Protein AF-A0A1Q8BFK1-F1 (afdb_monome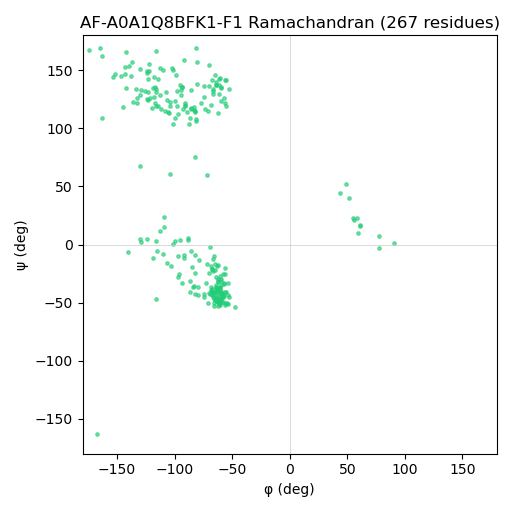r)

Secondary structure (DSSP, 8-state):
-HHHHHHHHHHHHHHH--HHHHHGGGGGS---HHHHHHHHHHHHHHHHHHHHHTTTTT-EE---TT-S-SEEEEETTEEEEEEEES-GGG--GGGGHHHHHHH-PEEEEEEEETTTTEEEEEEE-PPBPTTTSSB-EEEEEEPPPPTT-TT-EE--EEEEEE-TTT--EEEEEEE---EE-HHHHHHHHHHHTTSTTT--TT--HHHHHHHHHHHHHHHHHHHH-S-EEEEEEEEEEE-STT--EEEEEEEEEE-TT--S--SEEE---

Structure (mmCIF, N/CA/C/O backbone):
data_AF-A0A1Q8BFK1-F1
#
_entry.id   AF-A0A1Q8BFK1-F1
#
loop_
_atom_site.group_PDB
_atom_site.id
_atom_site.type_symbol
_atom_site.label_atom_id
_atom_site.label_alt_id
_atom_site.label_comp_id
_atom_site.label_asym_id
_atom_site.label_entity_id
_atom_site.label_seq_id
_atom_site.pdbx_PDB_ins_code
_atom_site.Cartn_x
_atom_site.Cartn_y
_atom_site.Cartn_z
_atom_site.occupancy
_atom_site.B_iso_or_equiv
_atom_site.auth_seq_id
_atom_site.auth_comp_id
_atom_site.auth_asym_id
_atom_site.auth_atom_id
_atom_site.pdbx_PDB_model_num
ATOM 1 N N . MET A 1 1 ? -10.114 -11.626 26.911 1.00 75.44 1 MET A N 1
ATOM 2 C CA . MET A 1 1 ? -9.910 -10.404 27.727 1.00 75.44 1 MET A CA 1
ATOM 3 C C . MET A 1 1 ? -9.980 -9.151 26.859 1.00 75.44 1 MET A C 1
ATOM 5 O O . MET A 1 1 ? -10.870 -8.350 27.098 1.00 75.44 1 MET A O 1
ATOM 9 N N . TRP A 1 2 ? -9.152 -9.035 25.812 1.00 79.50 2 TRP A N 1
ATOM 10 C CA . TRP A 1 2 ? -9.138 -7.901 24.869 1.00 79.50 2 TRP A CA 1
ATOM 11 C C . TRP A 1 2 ? -10.516 -7.476 24.341 1.00 79.50 2 TRP A C 1
ATOM 13 O O . TRP A 1 2 ? -10.922 -6.340 24.541 1.00 79.50 2 TRP A O 1
ATOM 23 N N . GLN A 1 3 ? -11.294 -8.406 23.782 1.00 82.75 3 GLN A N 1
ATOM 24 C CA . GLN A 1 3 ? -12.628 -8.101 23.245 1.00 82.75 3 GLN A CA 1
ATOM 25 C C . GLN A 1 3 ? -13.587 -7.483 24.279 1.00 82.75 3 GLN A C 1
ATOM 27 O O . GLN A 1 3 ? -14.394 -6.628 23.931 1.00 82.75 3 GLN A O 1
ATOM 32 N N . LYS A 1 4 ? -13.478 -7.863 25.562 1.00 85.56 4 LYS A N 1
ATOM 33 C CA . LYS A 1 4 ? -14.299 -7.276 26.636 1.00 85.56 4 LYS A CA 1
ATOM 34 C C . LYS A 1 4 ? -13.915 -5.819 26.901 1.00 85.56 4 LYS A C 1
ATOM 36 O O . LYS A 1 4 ? -14.795 -4.984 27.069 1.00 85.56 4 LYS A O 1
ATOM 41 N N . ILE A 1 5 ? -12.612 -5.530 26.926 1.00 87.62 5 ILE A N 1
ATOM 42 C CA . ILE A 1 5 ? -12.071 -4.173 27.096 1.00 87.62 5 ILE A CA 1
ATOM 43 C C . ILE A 1 5 ? -12.524 -3.297 25.927 1.00 87.62 5 ILE A C 1
ATOM 45 O O . ILE A 1 5 ? -13.088 -2.226 26.134 1.00 87.62 5 ILE A O 1
ATOM 49 N N . ARG A 1 6 ? -12.340 -3.808 24.708 1.00 88.94 6 ARG A N 1
ATOM 50 C CA . ARG A 1 6 ? -12.723 -3.170 23.452 1.00 88.94 6 ARG A CA 1
ATOM 51 C C . ARG A 1 6 ? -14.214 -2.825 23.426 1.00 88.94 6 ARG A C 1
ATOM 53 O O . ARG A 1 6 ? -14.569 -1.666 23.249 1.00 88.94 6 ARG A O 1
ATOM 60 N N . TYR A 1 7 ? -15.086 -3.793 23.716 1.00 88.44 7 TYR A N 1
ATOM 61 C CA . TYR A 1 7 ? -16.535 -3.574 23.798 1.00 88.44 7 TYR A CA 1
ATOM 62 C C . TYR A 1 7 ? -16.911 -2.491 24.821 1.00 88.44 7 TYR A C 1
ATOM 64 O O . TYR A 1 7 ? -17.726 -1.614 24.543 1.00 88.44 7 TYR A O 1
ATOM 72 N N . HIS A 1 8 ? -16.297 -2.523 26.007 1.00 90.38 8 HIS A N 1
ATOM 73 C CA . HIS A 1 8 ? -16.548 -1.529 27.049 1.00 90.38 8 HIS A CA 1
ATOM 74 C C . HIS A 1 8 ? -16.106 -0.125 26.603 1.00 90.38 8 HIS A C 1
ATOM 76 O O . HIS A 1 8 ? -16.849 0.833 26.807 1.00 90.38 8 HIS A O 1
ATOM 82 N N . ALA A 1 9 ? -14.957 -0.006 25.933 1.00 92.69 9 ALA A N 1
ATOM 83 C CA . ALA A 1 9 ? -14.478 1.255 25.376 1.00 92.69 9 ALA A CA 1
ATOM 84 C C . ALA A 1 9 ? -15.438 1.821 24.320 1.00 92.69 9 ALA A C 1
ATOM 86 O O . ALA A 1 9 ? -15.874 2.963 24.454 1.00 92.69 9 ALA A O 1
ATOM 87 N N . PHE A 1 10 ? -15.842 1.018 23.326 1.00 92.75 10 PHE A N 1
ATOM 88 C CA . PHE A 1 10 ? -16.815 1.450 22.313 1.00 92.75 10 PHE A CA 1
ATOM 89 C C . PHE A 1 10 ? -18.167 1.811 22.933 1.00 92.75 10 PHE A C 1
ATOM 91 O O . PHE A 1 10 ? -18.764 2.811 22.547 1.00 92.75 10 PHE A O 1
ATOM 98 N N . SER A 1 11 ? -18.625 1.080 23.955 1.00 92.31 11 SER A N 1
ATOM 99 C CA . SER A 1 11 ? -19.857 1.437 24.665 1.00 92.31 11 SER A CA 1
ATOM 100 C C . SER A 1 11 ? -19.762 2.778 25.400 1.00 92.31 11 SER A C 1
ATOM 102 O O . SER A 1 11 ? -20.780 3.464 25.509 1.00 92.31 11 SER A O 1
ATOM 104 N N . ILE A 1 12 ? -18.594 3.138 25.942 1.00 93.81 12 ILE A N 1
ATOM 105 C CA . ILE A 1 12 ? -18.378 4.448 26.572 1.00 93.81 12 ILE A CA 1
ATOM 106 C C . ILE A 1 12 ? -18.341 5.519 25.486 1.00 93.81 12 ILE A C 1
ATOM 108 O O . ILE A 1 12 ? -19.100 6.482 25.570 1.00 93.81 12 ILE A O 1
ATOM 112 N N . TYR A 1 13 ? -17.539 5.305 24.441 1.00 94.69 13 TYR A N 1
ATOM 113 C CA . TYR A 1 13 ? -17.418 6.222 23.314 1.00 94.69 13 TYR A CA 1
ATOM 114 C C . TYR A 1 13 ? -18.771 6.515 22.655 1.00 94.69 13 TYR A C 1
ATOM 116 O O . TYR A 1 13 ? -19.077 7.662 22.344 1.00 94.69 13 TYR A O 1
ATOM 124 N N . GLU A 1 14 ? -19.634 5.512 22.485 1.00 91.56 14 GLU A N 1
ATOM 125 C CA . GLU A 1 14 ? -20.971 5.714 21.923 1.00 91.56 14 GLU A CA 1
ATOM 126 C C . GLU A 1 14 ? -21.831 6.686 22.741 1.00 91.56 14 GLU A C 1
ATOM 128 O O . GLU A 1 14 ? -22.625 7.432 22.168 1.00 91.56 14 GLU A O 1
ATOM 133 N N . LYS A 1 15 ? -21.637 6.730 24.064 1.00 93.56 15 LYS A N 1
ATOM 134 C CA . LYS A 1 15 ? -22.377 7.611 24.976 1.00 93.56 15 LYS A CA 1
ATOM 135 C C . LYS A 1 15 ? -21.740 8.990 25.109 1.00 93.56 15 LYS A C 1
ATOM 137 O O . LYS A 1 15 ? -22.458 9.980 25.177 1.00 93.56 15 LYS A O 1
ATOM 142 N N . THR A 1 16 ? -20.413 9.052 25.187 1.00 94.31 16 THR A N 1
ATOM 143 C CA . THR A 1 16 ? -19.678 10.287 25.503 1.00 94.31 16 THR A CA 1
ATOM 144 C C . THR A 1 16 ? -19.178 11.022 24.267 1.00 94.31 16 THR A C 1
ATOM 146 O O . THR A 1 16 ? -18.971 12.228 24.322 1.00 94.31 16 THR A O 1
ATOM 149 N N . LYS A 1 17 ? -18.965 10.300 23.159 1.00 93.38 17 LYS A N 1
ATOM 150 C CA . LYS A 1 17 ? -18.251 10.753 21.953 1.00 93.38 17 LYS A CA 1
ATOM 151 C C . LYS A 1 17 ? -16.834 11.270 22.231 1.00 93.38 17 LYS A C 1
ATOM 153 O O . LYS A 1 17 ? -16.259 11.983 21.413 1.00 93.38 17 LYS A O 1
ATOM 158 N N . ASP A 1 18 ? -16.259 10.837 23.349 1.00 94.38 18 ASP A N 1
ATOM 159 C CA . ASP A 1 18 ? -14.946 11.232 23.850 1.00 94.38 18 ASP A CA 1
ATOM 160 C C . ASP A 1 18 ? -14.015 10.007 23.893 1.00 94.38 18 ASP A C 1
ATOM 162 O O . ASP A 1 18 ? -14.324 8.993 24.529 1.00 94.38 18 ASP A O 1
ATOM 166 N N . ILE A 1 19 ? -12.891 10.103 23.175 1.00 94.12 19 ILE A N 1
ATOM 167 C CA . ILE A 1 19 ? -11.887 9.039 23.053 1.00 94.12 19 ILE A CA 1
ATOM 168 C C . ILE A 1 19 ? -11.141 8.841 24.376 1.00 94.12 19 ILE A C 1
ATOM 170 O O . ILE A 1 19 ? -10.937 7.698 24.782 1.00 94.12 19 ILE A O 1
ATOM 174 N N . ASP A 1 20 ? -10.776 9.910 25.081 1.00 93.31 20 ASP A N 1
ATOM 175 C CA . ASP A 1 20 ? -10.018 9.812 26.331 1.00 93.31 20 ASP A CA 1
ATOM 176 C C . ASP A 1 20 ? -10.880 9.189 27.433 1.00 93.31 20 ASP A C 1
ATOM 178 O O . ASP A 1 20 ? -10.434 8.300 28.168 1.00 93.31 20 ASP A O 1
ATOM 182 N N . ALA A 1 21 ? -12.164 9.563 27.475 1.00 92.81 21 ALA A N 1
ATOM 183 C CA . ALA A 1 21 ? -13.139 8.922 28.350 1.00 92.81 21 ALA A CA 1
ATOM 184 C C . ALA A 1 21 ? -13.257 7.414 28.064 1.00 92.81 21 ALA A C 1
ATOM 186 O O . ALA A 1 21 ? -13.299 6.610 29.000 1.00 92.81 21 ALA A O 1
ATOM 187 N N . ALA A 1 22 ? -13.271 7.009 26.791 1.00 94.06 22 ALA A N 1
ATOM 188 C CA . ALA A 1 22 ? -13.317 5.602 26.401 1.00 94.06 22 ALA A CA 1
ATOM 189 C C . ALA A 1 22 ? -12.027 4.842 26.762 1.00 94.06 22 ALA A C 1
ATOM 191 O O . ALA A 1 22 ? -12.097 3.721 27.270 1.00 94.06 22 ALA A O 1
ATOM 192 N N . LEU A 1 23 ? -10.856 5.457 26.576 1.00 93.44 23 LEU A N 1
ATOM 193 C CA . LEU A 1 23 ? -9.552 4.860 26.890 1.00 93.44 23 LEU A CA 1
ATOM 194 C C . LEU A 1 23 ? -9.306 4.711 28.397 1.00 93.44 23 LEU A C 1
ATOM 196 O O . LEU A 1 23 ? -8.590 3.794 28.805 1.00 93.44 23 LEU A O 1
ATOM 200 N N . SER A 1 24 ? -9.957 5.528 29.236 1.00 91.00 24 SER A N 1
ATOM 201 C CA . SER A 1 24 ? -9.896 5.412 30.705 1.00 91.00 24 SER A CA 1
ATOM 202 C C . SER A 1 24 ? -10.316 4.031 31.226 1.00 91.00 24 SER A C 1
ATOM 204 O O . SER A 1 24 ? -9.949 3.631 32.333 1.00 91.00 24 SER A O 1
ATOM 206 N N . VAL A 1 25 ? -11.051 3.262 30.413 1.00 89.50 25 VAL A N 1
ATOM 207 C CA . VAL A 1 25 ? -11.460 1.899 30.741 1.00 89.50 25 VAL A CA 1
ATOM 208 C C . VAL A 1 25 ? -10.270 0.972 30.983 1.00 89.50 25 VAL A C 1
ATOM 210 O O . VAL A 1 25 ? -10.382 0.051 31.788 1.00 89.50 25 VAL A O 1
ATOM 213 N N . LEU A 1 26 ? -9.128 1.224 30.333 1.00 87.00 26 LEU A N 1
ATOM 214 C CA . LEU A 1 26 ? -7.915 0.419 30.478 1.00 87.00 26 LEU A CA 1
ATOM 215 C C . LEU A 1 26 ? -7.381 0.448 31.914 1.00 87.00 26 LEU A C 1
ATOM 217 O O . LEU A 1 26 ? -6.884 -0.568 32.388 1.00 87.00 26 LEU A O 1
ATOM 221 N N . CYS A 1 27 ? -7.580 1.551 32.645 1.00 85.50 27 CYS A N 1
ATOM 222 C CA . CYS A 1 27 ? -7.179 1.681 34.049 1.00 85.50 27 CYS A CA 1
ATOM 223 C C . CYS A 1 27 ? -7.931 0.722 34.987 1.00 85.50 27 CYS A C 1
ATOM 225 O O . CYS A 1 27 ? -7.505 0.512 36.118 1.00 85.50 27 CYS A O 1
ATOM 227 N N . LYS A 1 28 ? -9.055 0.146 34.539 1.00 85.31 28 LYS A N 1
ATOM 228 C CA . LYS A 1 28 ? -9.864 -0.804 35.319 1.00 85.31 28 LYS A CA 1
ATOM 229 C C . LYS A 1 28 ? -9.378 -2.251 35.190 1.00 85.31 28 LYS A C 1
ATOM 231 O O . LYS A 1 28 ? -9.937 -3.125 35.847 1.00 85.31 28 LYS A O 1
ATOM 236 N N . TYR A 1 29 ? -8.394 -2.519 34.330 1.00 85.06 29 TYR A N 1
ATOM 237 C CA . TYR A 1 29 ? -7.875 -3.860 34.076 1.00 85.06 29 TYR A CA 1
ATOM 238 C C . TYR A 1 29 ? -6.401 -3.939 34.476 1.00 85.06 29 TYR A C 1
ATOM 240 O O . TYR A 1 29 ? -5.576 -3.156 34.012 1.00 85.06 29 TYR A O 1
ATOM 248 N N . GLU A 1 30 ? -6.056 -4.917 35.311 1.00 82.12 30 GLU A N 1
ATOM 249 C CA . GLU A 1 30 ? -4.662 -5.188 35.661 1.00 82.12 30 GLU A CA 1
ATOM 250 C C . GLU A 1 30 ? -3.949 -5.855 34.483 1.00 82.12 30 GLU A C 1
ATOM 252 O O . GLU A 1 30 ? -4.314 -6.948 34.043 1.00 82.12 30 GLU A O 1
ATOM 257 N N . MET A 1 31 ? -2.937 -5.176 33.939 1.00 82.62 31 MET A N 1
ATOM 258 C CA . MET A 1 31 ? -2.186 -5.638 32.775 1.00 82.62 31 MET A CA 1
ATOM 259 C C . MET A 1 31 ? -0.703 -5.270 32.897 1.00 82.62 31 MET A C 1
ATOM 261 O O . MET A 1 31 ? -0.386 -4.193 33.406 1.00 82.62 31 MET A O 1
ATOM 265 N N . PRO A 1 32 ? 0.223 -6.099 32.373 1.00 84.94 32 PRO A N 1
ATOM 266 C CA . PRO A 1 32 ? 1.629 -5.721 32.267 1.00 84.94 32 PRO A CA 1
ATOM 267 C C . PRO A 1 32 ? 1.794 -4.410 31.488 1.00 84.94 32 PRO A C 1
ATOM 269 O O . PRO A 1 32 ? 1.125 -4.208 30.471 1.00 84.94 32 PRO A O 1
ATOM 272 N N . ALA A 1 33 ? 2.721 -3.547 31.915 1.00 82.25 33 ALA A N 1
ATOM 273 C CA . ALA A 1 33 ? 2.889 -2.198 31.360 1.00 82.25 33 ALA A CA 1
ATOM 274 C C . ALA A 1 33 ? 3.060 -2.178 29.826 1.00 82.25 33 ALA A C 1
ATOM 276 O O . ALA A 1 33 ? 2.416 -1.391 29.133 1.00 82.25 33 ALA A O 1
ATOM 277 N N . ASN A 1 34 ? 3.863 -3.095 29.276 1.00 82.25 34 ASN A N 1
ATOM 278 C CA . ASN A 1 34 ? 4.073 -3.203 27.828 1.00 82.25 34 ASN A CA 1
ATOM 279 C C . ASN A 1 34 ? 2.798 -3.603 27.074 1.00 82.25 34 ASN A C 1
ATOM 281 O O . ASN A 1 34 ? 2.510 -3.056 26.009 1.00 82.25 34 ASN A O 1
ATOM 285 N N . THR A 1 35 ? 2.019 -4.533 27.625 1.00 81.56 35 THR A N 1
ATOM 286 C CA . THR A 1 35 ? 0.743 -4.961 27.039 1.00 81.56 35 THR A CA 1
ATOM 287 C C . THR A 1 35 ? -0.280 -3.831 27.102 1.00 81.56 35 THR A C 1
ATOM 289 O O . THR A 1 35 ? -0.932 -3.552 26.101 1.00 81.56 35 THR A O 1
ATOM 292 N N . SER A 1 36 ? -0.354 -3.128 28.237 1.00 83.50 36 SER A N 1
ATOM 293 C CA . SER A 1 36 ? -1.224 -1.963 28.423 1.00 83.50 36 SER A CA 1
ATOM 294 C C . SER A 1 36 ? -0.927 -0.862 27.399 1.00 83.50 36 SER A C 1
ATOM 296 O O . SER A 1 36 ? -1.838 -0.375 26.734 1.00 83.50 36 SER A O 1
ATOM 298 N N . ARG A 1 37 ? 0.355 -0.543 27.163 1.00 85.38 37 ARG A N 1
ATOM 299 C CA . ARG A 1 37 ? 0.756 0.452 26.156 1.00 85.38 37 ARG A CA 1
ATOM 300 C C . ARG A 1 37 ? 0.352 0.051 24.737 1.00 85.38 37 ARG A C 1
ATOM 302 O O . ARG A 1 37 ? -0.195 0.876 24.012 1.00 85.38 37 ARG A O 1
ATOM 309 N N . LYS A 1 38 ? 0.606 -1.200 24.335 1.00 84.81 38 LYS A N 1
ATOM 310 C CA . LYS A 1 38 ? 0.208 -1.701 23.005 1.00 84.81 38 LYS A CA 1
ATOM 311 C C . LYS A 1 38 ? -1.309 -1.645 22.820 1.00 84.81 38 LYS A C 1
ATOM 313 O O . LYS A 1 38 ? -1.786 -1.223 21.774 1.00 84.81 38 LYS A O 1
ATOM 318 N N . PHE A 1 39 ? -2.053 -2.023 23.856 1.00 86.06 39 PHE A N 1
ATOM 319 C CA . PHE A 1 39 ? -3.514 -2.013 23.853 1.00 86.06 39 PHE A CA 1
ATOM 320 C C . PHE A 1 39 ? -4.072 -0.595 23.783 1.00 86.06 39 PHE A C 1
ATOM 322 O O . PHE A 1 39 ? -5.003 -0.354 23.025 1.00 86.06 39 PHE A O 1
ATOM 329 N N . TYR A 1 40 ? -3.477 0.347 24.517 1.00 91.12 40 TYR A N 1
ATOM 330 C CA . TYR A 1 40 ? -3.839 1.759 24.449 1.00 91.12 40 TYR A CA 1
ATOM 331 C C . TYR A 1 40 ? -3.687 2.307 23.029 1.00 91.12 40 TYR A C 1
ATOM 333 O O . TYR A 1 40 ? -4.617 2.911 22.506 1.00 91.12 40 TYR A O 1
ATOM 341 N N . VAL A 1 41 ? -2.538 2.061 22.391 1.00 91.38 41 VAL A N 1
ATOM 342 C CA . VAL A 1 41 ? -2.260 2.539 21.028 1.00 91.38 41 VAL A CA 1
ATOM 343 C C . VAL A 1 41 ? -3.240 1.937 20.020 1.00 91.38 41 VAL A C 1
ATOM 345 O O . VAL A 1 41 ? -3.859 2.689 19.272 1.00 91.38 41 VAL A O 1
ATOM 348 N N . GLY A 1 42 ? -3.434 0.613 20.043 1.00 91.31 42 GLY A N 1
ATOM 349 C CA . GLY A 1 42 ? -4.371 -0.063 19.140 1.00 91.31 42 GLY A CA 1
ATOM 350 C C . GLY A 1 42 ? -5.813 0.411 19.331 1.00 91.31 42 GLY A C 1
ATOM 351 O O . GLY A 1 42 ? -6.457 0.837 18.379 1.00 91.31 42 GLY A O 1
ATOM 352 N N . LEU A 1 43 ? -6.297 0.450 20.575 1.00 92.69 43 LEU A N 1
ATOM 353 C CA . LEU A 1 43 ? -7.660 0.897 20.871 1.00 92.69 43 LEU A CA 1
ATOM 354 C C . LEU A 1 43 ? -7.881 2.367 20.500 1.00 92.69 43 LEU A C 1
ATOM 356 O O . LEU A 1 43 ? -8.949 2.724 20.006 1.00 92.69 43 LEU A O 1
ATOM 360 N N . LYS A 1 44 ? -6.877 3.226 20.717 1.00 95.31 44 LYS A N 1
ATOM 361 C CA . LYS A 1 44 ? -6.938 4.629 20.301 1.00 95.31 44 LYS A CA 1
ATOM 362 C C . LYS A 1 44 ? -7.050 4.741 18.779 1.00 95.31 44 LYS A C 1
ATOM 364 O O . LYS A 1 44 ? -7.890 5.504 18.313 1.00 95.31 44 LYS A O 1
ATOM 369 N N . ALA A 1 45 ? -6.267 3.966 18.024 1.00 95.50 45 ALA A N 1
ATOM 370 C CA . ALA A 1 45 ? -6.340 3.923 16.561 1.00 95.50 45 ALA A CA 1
ATOM 371 C C . ALA A 1 45 ? -7.750 3.564 16.080 1.00 95.50 45 ALA A C 1
ATOM 373 O O . ALA A 1 45 ? -8.350 4.277 15.278 1.00 95.50 45 ALA A O 1
ATOM 374 N N . GLU A 1 46 ? -8.307 2.486 16.630 1.00 95.31 46 GLU A N 1
ATOM 375 C CA . GLU A 1 46 ? -9.642 2.024 16.273 1.00 95.31 46 GLU A CA 1
ATOM 376 C C . GLU A 1 46 ? -10.730 3.053 16.608 1.00 95.31 46 GLU A C 1
ATOM 378 O O . GLU A 1 46 ? -11.650 3.249 15.817 1.00 95.31 46 GLU A O 1
ATOM 383 N N . LEU A 1 47 ? -10.635 3.731 17.758 1.00 95.44 47 LEU A N 1
ATOM 384 C CA . LEU A 1 47 ? -11.574 4.783 18.155 1.00 95.44 47 LEU A CA 1
ATOM 385 C C . LEU A 1 47 ? -11.471 6.023 17.256 1.00 95.44 47 LEU A C 1
ATOM 387 O O . LEU A 1 47 ? -12.505 6.591 16.905 1.00 95.44 47 LEU A O 1
ATOM 391 N N . ILE A 1 48 ? -10.259 6.431 16.861 1.00 96.25 48 ILE A N 1
ATOM 392 C CA . ILE A 1 48 ? -10.038 7.520 15.892 1.00 96.25 48 ILE A CA 1
ATOM 393 C C . ILE A 1 48 ? -10.701 7.167 14.560 1.00 96.25 48 ILE A C 1
ATOM 395 O O . ILE A 1 48 ? -11.485 7.954 14.026 1.00 96.25 48 ILE A O 1
ATOM 399 N N . PHE A 1 49 ? -10.437 5.963 14.054 1.00 96.56 49 PHE A N 1
ATOM 400 C CA . PHE A 1 49 ? -11.016 5.503 12.801 1.00 96.56 49 PHE A CA 1
ATOM 401 C C . PHE A 1 49 ? -12.548 5.432 12.880 1.00 96.56 49 PHE A C 1
ATOM 403 O O . PHE A 1 49 ? -13.255 5.987 12.040 1.00 96.56 49 PHE A O 1
ATOM 410 N N . TYR A 1 50 ? -13.082 4.834 13.945 1.00 95.62 50 TYR A N 1
ATOM 411 C CA . TYR A 1 50 ? -14.520 4.713 14.164 1.00 95.62 50 TYR A CA 1
ATOM 412 C C . TYR A 1 50 ? -15.219 6.070 14.339 1.00 95.62 50 TYR A C 1
ATOM 414 O O . TYR A 1 50 ? -16.327 6.263 13.839 1.00 95.62 50 TYR A O 1
ATOM 422 N N . LYS A 1 51 ? -14.573 7.047 14.987 1.00 94.88 51 LYS A N 1
ATOM 423 C CA . LYS A 1 51 ? -15.057 8.435 15.069 1.00 94.88 51 LYS A CA 1
ATOM 424 C C . LYS A 1 51 ? -15.239 9.052 13.682 1.00 94.88 51 LYS A C 1
ATOM 426 O O . LYS A 1 51 ? -16.238 9.735 13.456 1.00 94.88 51 LYS A O 1
ATOM 431 N N . GLY A 1 52 ? -14.284 8.830 12.778 1.00 93.44 52 GLY A N 1
ATOM 432 C CA . GLY A 1 52 ? -14.324 9.356 11.413 1.00 93.44 52 GLY A CA 1
ATOM 433 C C . GLY A 1 52 ? -15.324 8.629 10.515 1.00 93.44 52 GLY A C 1
ATOM 434 O O . GLY A 1 52 ? -16.072 9.269 9.780 1.00 93.44 52 GLY A O 1
ATOM 435 N N . GLU A 1 53 ? -15.367 7.298 10.604 1.00 94.94 53 GLU A N 1
ATOM 436 C CA . GLU A 1 53 ? -15.990 6.451 9.582 1.00 94.94 53 GLU A CA 1
ATOM 437 C C . GLU A 1 53 ? -17.170 5.604 10.055 1.00 94.94 53 GLU A C 1
ATOM 439 O O . GLU A 1 53 ? -17.922 5.073 9.233 1.00 94.94 53 GLU A O 1
ATOM 444 N N . GLY A 1 54 ? -17.394 5.518 11.367 1.00 91.62 54 GLY A N 1
ATOM 445 C CA . GLY A 1 54 ? -18.379 4.625 11.978 1.00 91.62 54 GLY A CA 1
ATOM 446 C C . GLY A 1 54 ? -19.773 4.766 11.379 1.00 91.62 54 GLY A C 1
ATOM 447 O O . GLY A 1 54 ? -20.398 3.776 11.008 1.00 91.62 54 GLY A O 1
ATOM 448 N N . ARG A 1 55 ? -20.241 6.006 11.190 1.00 90.94 55 ARG A N 1
ATOM 449 C CA . ARG A 1 55 ? -21.548 6.270 10.569 1.00 90.94 55 ARG A CA 1
ATOM 450 C C . ARG A 1 55 ? -21.542 6.051 9.059 1.00 90.94 55 ARG A C 1
ATOM 452 O O . ARG A 1 55 ? -22.470 5.437 8.542 1.00 90.94 55 ARG A O 1
ATOM 459 N N . ARG A 1 56 ? -20.522 6.550 8.351 1.00 93.38 56 ARG A N 1
ATOM 460 C CA . ARG A 1 56 ? -20.467 6.505 6.879 1.00 93.38 56 ARG A CA 1
ATOM 461 C C . ARG A 1 56 ? -20.407 5.069 6.367 1.00 93.38 56 ARG A C 1
ATOM 463 O O . ARG A 1 56 ? -21.064 4.751 5.380 1.00 93.38 56 ARG A O 1
ATOM 470 N N . LEU A 1 57 ? -19.638 4.220 7.042 1.00 92.50 57 LEU A N 1
ATOM 471 C CA . LEU A 1 57 ? -19.439 2.821 6.677 1.00 92.50 57 LEU A CA 1
ATOM 472 C C . LEU A 1 57 ? -20.301 1.854 7.497 1.00 92.50 57 LEU A C 1
ATOM 474 O O . LEU A 1 57 ? -20.180 0.647 7.312 1.00 92.50 57 LEU A O 1
ATOM 478 N N . SER A 1 58 ? -21.172 2.356 8.384 1.00 92.31 58 SER A N 1
ATOM 479 C CA . SER A 1 58 ? -21.987 1.532 9.295 1.00 92.31 58 SER A CA 1
ATOM 480 C C . SER A 1 58 ? -21.140 0.478 10.021 1.00 92.31 58 SER A C 1
ATOM 482 O O . SER A 1 58 ? -21.420 -0.717 9.937 1.00 92.31 58 SER A O 1
ATOM 484 N N . LEU A 1 59 ? -20.047 0.925 10.645 1.00 92.38 59 LEU A N 1
ATOM 485 C CA . LEU A 1 59 ? -19.065 0.029 11.243 1.00 92.38 59 LEU A CA 1
ATOM 486 C C . LEU A 1 59 ? -19.626 -0.662 12.483 1.00 92.38 59 LEU A C 1
ATOM 488 O O . LEU A 1 59 ? -20.203 -0.021 13.357 1.00 92.38 59 LEU A O 1
ATOM 492 N N . ASP A 1 60 ? -19.357 -1.955 12.583 1.00 90.06 60 ASP A N 1
ATOM 493 C CA . ASP A 1 60 ? -19.611 -2.778 13.758 1.00 90.06 60 ASP A CA 1
ATOM 494 C C . ASP A 1 60 ? -18.295 -3.448 14.193 1.00 90.06 60 ASP A C 1
ATOM 496 O O . ASP A 1 60 ? -17.637 -4.091 13.355 1.00 90.06 60 ASP A O 1
ATOM 500 N N . PRO A 1 61 ? -17.856 -3.286 15.459 1.00 87.69 61 PRO A N 1
ATOM 501 C CA . PRO A 1 61 ? -16.662 -3.947 15.969 1.00 87.69 61 PRO A CA 1
ATOM 502 C C . PRO A 1 61 ? -16.744 -5.467 15.798 1.00 87.69 61 PRO A C 1
ATOM 504 O O . PRO A 1 61 ? -17.600 -6.145 16.358 1.00 87.69 61 PRO A O 1
ATOM 507 N N . SER A 1 62 ? -15.804 -6.031 15.046 1.00 82.88 62 SER A N 1
ATOM 508 C CA . SER A 1 62 ? -15.702 -7.473 14.844 1.00 82.88 62 SER A CA 1
ATOM 509 C C . SER A 1 62 ? -15.283 -8.170 16.140 1.00 82.88 62 SER A C 1
ATOM 511 O O . SER A 1 62 ? -14.219 -7.912 16.703 1.00 82.88 62 SER A O 1
ATOM 513 N N . LEU A 1 63 ? -16.138 -9.072 16.622 1.00 66.38 63 LEU A N 1
ATOM 514 C CA . LEU A 1 63 ? -15.906 -9.875 17.830 1.00 66.38 63 LEU A CA 1
ATOM 515 C C . LEU A 1 63 ? -15.451 -11.310 17.514 1.00 66.38 63 LEU A C 1
ATOM 517 O O . LEU A 1 63 ? -15.229 -12.108 18.424 1.00 66.38 63 LEU A O 1
ATOM 521 N N . ASP A 1 64 ? -15.307 -11.653 16.237 1.00 58.31 64 ASP A N 1
ATOM 522 C CA . ASP A 1 64 ? -14.975 -13.003 15.794 1.00 58.31 64 ASP A CA 1
ATOM 523 C C . ASP A 1 64 ? -13.452 -13.190 15.666 1.00 58.31 64 ASP A C 1
ATOM 525 O O . ASP A 1 64 ? -12.784 -12.507 14.890 1.00 58.31 64 ASP A O 1
ATOM 529 N N . ALA A 1 65 ? -12.903 -14.141 16.429 1.00 51.88 65 ALA A N 1
ATOM 530 C CA . ALA A 1 65 ? -11.472 -14.444 16.494 1.00 51.88 65 ALA A CA 1
ATOM 531 C C . ALA A 1 65 ? -10.895 -15.014 15.180 1.00 51.88 65 ALA A C 1
ATOM 533 O O . ALA A 1 65 ? -9.677 -15.090 15.032 1.00 51.88 65 ALA A O 1
ATOM 534 N N . GLY A 1 66 ? -11.747 -15.409 14.224 1.00 57.75 66 GLY A N 1
ATOM 535 C CA . GLY A 1 66 ? -11.340 -15.875 12.893 1.00 57.75 66 GLY A CA 1
ATOM 536 C C . GLY A 1 66 ? -11.351 -14.796 11.803 1.00 57.75 66 GLY A C 1
ATOM 537 O O . GLY A 1 66 ? -11.172 -15.104 10.621 1.00 57.75 66 GLY A O 1
ATOM 538 N N . VAL A 1 67 ? -11.641 -13.538 12.136 1.00 63.66 67 VAL A N 1
ATOM 539 C CA . VAL A 1 67 ? -11.609 -12.418 11.189 1.00 63.66 67 VAL A CA 1
ATOM 540 C C . VAL A 1 67 ? -10.366 -11.589 11.500 1.00 63.66 67 VAL A C 1
ATOM 542 O O . VAL A 1 67 ? -10.287 -10.985 12.562 1.00 63.66 67 VAL A O 1
ATOM 545 N N . LYS A 1 68 ? -9.390 -11.539 10.580 1.00 78.19 68 LYS A N 1
ATOM 546 C CA . LYS A 1 68 ? -8.301 -10.543 10.623 1.00 78.19 68 LYS A CA 1
ATOM 547 C C . LYS A 1 68 ? -8.846 -9.154 10.260 1.00 78.19 68 LYS A C 1
ATOM 549 O O . LYS A 1 68 ? -8.514 -8.609 9.217 1.00 78.19 68 LYS A O 1
ATOM 554 N N . ALA A 1 69 ? -9.806 -8.669 11.037 1.00 86.06 69 ALA A N 1
ATOM 555 C CA . ALA A 1 69 ? -10.406 -7.355 10.893 1.00 86.06 69 ALA A CA 1
ATOM 556 C C . ALA A 1 69 ? -10.936 -6.891 12.246 1.00 86.06 69 ALA A C 1
ATOM 558 O O . ALA A 1 69 ? -11.499 -7.678 13.010 1.00 86.06 69 ALA A O 1
ATOM 559 N N . ASP A 1 70 ? -10.817 -5.597 12.488 1.00 88.56 70 ASP A N 1
ATOM 560 C CA . ASP A 1 70 ? -11.342 -4.934 13.669 1.00 88.56 70 ASP A CA 1
ATOM 561 C C . ASP A 1 70 ? -12.796 -4.523 13.472 1.00 88.56 70 ASP A C 1
ATOM 563 O O . ASP A 1 70 ? -13.568 -4.542 14.430 1.00 88.56 70 ASP A O 1
ATOM 567 N N . PHE A 1 71 ? -13.206 -4.202 12.246 1.00 91.50 71 PHE A N 1
ATOM 568 C CA . PHE A 1 71 ? -14.571 -3.797 11.928 1.00 91.50 71 PHE A CA 1
ATOM 569 C C . PHE A 1 71 ? -15.143 -4.572 10.748 1.00 91.50 71 PHE A C 1
ATOM 571 O O . PHE A 1 71 ? -14.445 -4.980 9.819 1.00 91.50 71 PHE A O 1
ATOM 578 N N . SER A 1 72 ? -16.461 -4.720 10.773 1.00 91.06 72 SER A N 1
ATOM 579 C CA . SER A 1 72 ? -17.255 -5.030 9.591 1.00 91.06 72 SER A CA 1
ATOM 580 C C . SER A 1 72 ? -18.138 -3.835 9.259 1.00 91.06 72 SER A C 1
ATOM 582 O O . SER A 1 72 ? -18.472 -3.063 10.150 1.00 91.06 72 SER A O 1
ATOM 584 N N . GLY A 1 73 ? -18.485 -3.651 7.990 1.00 91.25 73 GLY A N 1
ATOM 585 C CA . GLY A 1 73 ? -19.324 -2.531 7.577 1.00 91.25 73 GLY A CA 1
ATOM 586 C C . GLY A 1 73 ? -19.843 -2.678 6.155 1.00 91.25 73 GLY A C 1
ATOM 587 O O . GLY A 1 73 ? -19.794 -3.762 5.564 1.00 91.25 73 GLY A O 1
ATOM 588 N N . LEU A 1 74 ? -20.307 -1.566 5.592 1.00 90.94 74 LEU A N 1
ATOM 589 C CA . LEU A 1 74 ? -20.840 -1.466 4.240 1.00 90.94 74 LEU A CA 1
ATOM 590 C C . LEU A 1 74 ? -20.198 -0.295 3.485 1.00 90.94 74 LEU A C 1
ATOM 592 O O . LEU A 1 74 ? -20.226 0.846 3.939 1.00 90.94 74 LEU A O 1
ATOM 596 N N . GLN A 1 75 ? -19.690 -0.559 2.281 1.00 88.12 75 GLN A N 1
ATOM 597 C CA . GLN A 1 75 ? -19.255 0.467 1.332 1.00 88.12 75 GLN A CA 1
ATOM 598 C C . GLN A 1 75 ? -20.071 0.327 0.053 1.00 88.12 75 GLN A C 1
ATOM 600 O O . GLN A 1 75 ? -20.016 -0.706 -0.608 1.00 88.12 75 GLN A O 1
ATOM 605 N N . GLN A 1 76 ? -20.856 1.356 -0.288 1.00 86.19 76 GLN A N 1
ATOM 606 C CA . GLN A 1 76 ? -21.739 1.336 -1.467 1.00 86.19 76 GLN A CA 1
ATOM 607 C C . GLN A 1 76 ? -22.637 0.079 -1.512 1.00 86.19 76 GLN A C 1
ATOM 609 O O . GLN A 1 76 ? -22.815 -0.548 -2.553 1.00 86.19 76 GLN A O 1
ATOM 614 N N . GLY A 1 77 ? -23.156 -0.335 -0.349 1.00 84.19 77 GLY A N 1
ATOM 615 C CA . GLY A 1 77 ? -23.998 -1.527 -0.202 1.00 84.19 77 GLY A CA 1
ATOM 616 C C . GLY A 1 77 ? -23.252 -2.867 -0.214 1.00 84.19 77 GLY A C 1
ATOM 617 O O . GLY A 1 77 ? -23.881 -3.902 -0.012 1.00 84.19 77 GLY A O 1
ATOM 618 N N . ARG A 1 78 ? -21.927 -2.881 -0.410 1.00 86.88 78 ARG A N 1
ATOM 619 C CA . ARG A 1 78 ? -21.113 -4.103 -0.365 1.00 86.88 78 ARG A CA 1
ATOM 620 C C . ARG A 1 78 ? -20.525 -4.324 1.031 1.00 86.88 78 ARG A C 1
ATOM 622 O O . ARG A 1 78 ? -19.984 -3.374 1.598 1.00 86.88 78 ARG A O 1
ATOM 629 N N . PRO A 1 79 ? -20.574 -5.554 1.572 1.00 88.62 79 PRO A N 1
ATOM 630 C CA . PRO A 1 79 ? -19.909 -5.888 2.826 1.00 88.62 79 PRO A CA 1
ATOM 631 C C . PRO A 1 79 ? -18.393 -5.704 2.746 1.00 88.62 79 PRO A C 1
ATOM 633 O O . PRO A 1 79 ? -17.737 -6.241 1.847 1.00 88.62 79 PRO A O 1
ATOM 636 N N . ILE A 1 80 ? -17.846 -4.991 3.725 1.00 89.94 80 ILE A N 1
ATOM 637 C CA . ILE A 1 80 ? -16.406 -4.772 3.879 1.00 89.94 80 ILE A CA 1
ATOM 638 C C . ILE A 1 80 ? -15.929 -5.262 5.246 1.00 89.94 80 ILE A C 1
ATOM 640 O O . ILE A 1 80 ? -16.692 -5.318 6.216 1.00 89.94 80 ILE A O 1
ATOM 644 N N . SER A 1 81 ? -14.649 -5.597 5.317 1.00 91.19 81 SER A N 1
ATOM 645 C CA . SER A 1 81 ? -13.924 -5.891 6.547 1.00 91.19 81 SER A CA 1
ATOM 646 C C . SER A 1 81 ? -12.727 -4.958 6.637 1.00 91.19 81 SER A C 1
ATOM 648 O O . SER A 1 81 ? -12.007 -4.790 5.659 1.00 91.19 81 SER A O 1
ATOM 650 N N . ILE A 1 82 ? -12.545 -4.324 7.791 1.00 92.56 82 ILE A N 1
ATOM 651 C CA . ILE A 1 82 ? -11.515 -3.307 7.991 1.00 92.56 82 ILE A CA 1
ATOM 652 C C . ILE A 1 82 ? -10.625 -3.729 9.140 1.00 92.56 82 ILE A C 1
ATOM 654 O O . ILE A 1 82 ? -11.110 -3.972 10.242 1.00 92.56 82 ILE A O 1
ATOM 658 N N . ASP A 1 83 ? -9.334 -3.802 8.875 1.00 92.44 83 ASP A N 1
ATOM 659 C CA . ASP A 1 83 ? -8.301 -4.025 9.872 1.00 92.44 83 ASP A CA 1
ATOM 660 C C . ASP A 1 83 ? -7.593 -2.699 10.143 1.00 92.44 83 ASP A C 1
ATOM 662 O O . ASP A 1 83 ? -7.109 -2.051 9.214 1.00 92.44 83 ASP A O 1
ATOM 666 N N . VAL A 1 84 ? -7.586 -2.259 11.396 1.00 93.00 84 VAL A N 1
ATOM 667 C CA . VAL A 1 84 ? -6.984 -0.989 11.785 1.00 93.00 84 VAL A CA 1
ATOM 668 C C . VAL A 1 84 ? -5.565 -1.245 12.267 1.00 93.00 84 VAL A C 1
ATOM 670 O O . VAL A 1 84 ? -5.255 -2.196 12.986 1.00 93.00 84 VAL A O 1
ATOM 673 N N . THR A 1 85 ? -4.654 -0.382 11.853 1.00 92.19 85 THR A N 1
ATOM 674 C CA . THR A 1 85 ? -3.268 -0.431 12.280 1.00 92.19 85 THR A CA 1
ATOM 675 C C . THR A 1 85 ? -2.715 0.966 12.478 1.00 92.19 85 THR A C 1
ATOM 677 O O . THR A 1 85 ? -3.329 1.954 12.100 1.00 92.19 85 THR A O 1
ATOM 680 N N . THR A 1 86 ? -1.571 1.039 13.142 1.00 90.75 86 THR A N 1
ATOM 681 C CA . THR A 1 86 ? -0.774 2.265 13.273 1.00 90.75 86 THR A CA 1
ATOM 682 C C . THR A 1 86 ? 0.589 2.111 12.606 1.00 90.75 86 THR A C 1
ATOM 684 O O . THR A 1 86 ? 1.482 2.924 12.838 1.00 90.75 86 THR A O 1
ATOM 687 N N . ASN A 1 87 ? 0.816 0.960 11.969 1.00 86.62 87 ASN A N 1
ATOM 688 C CA . ASN A 1 87 ? 2.040 0.627 11.268 1.00 86.62 87 ASN A CA 1
ATOM 689 C C . ASN A 1 87 ? 1.763 -0.562 10.331 1.00 86.62 87 ASN A C 1
ATOM 691 O O . ASN A 1 87 ? 1.597 -1.704 10.779 1.00 86.62 87 ASN A O 1
ATOM 695 N N . THR A 1 88 ? 1.751 -0.289 9.030 1.00 84.44 88 THR A N 1
ATOM 696 C CA . THR A 1 88 ? 1.548 -1.287 7.975 1.00 84.44 88 THR A CA 1
ATOM 697 C C . THR A 1 88 ? 2.695 -2.289 7.841 1.00 84.44 88 THR A C 1
ATOM 699 O O . THR A 1 88 ? 2.459 -3.391 7.359 1.00 84.44 88 THR A O 1
ATOM 702 N N . ASP A 1 89 ? 3.905 -1.983 8.315 1.00 81.94 89 ASP A N 1
ATOM 703 C CA . ASP A 1 89 ? 5.083 -2.860 8.201 1.00 81.94 89 ASP A CA 1
ATOM 704 C C . ASP A 1 89 ? 4.932 -4.170 8.983 1.00 81.94 89 ASP A C 1
ATOM 706 O O . ASP A 1 89 ? 5.577 -5.167 8.673 1.00 81.94 89 ASP A O 1
ATOM 710 N N . TYR A 1 90 ? 4.052 -4.204 9.988 1.00 79.75 90 TYR A N 1
ATOM 711 C CA . TYR A 1 90 ? 3.750 -5.424 10.742 1.00 79.75 90 TYR A CA 1
ATOM 712 C C . TYR A 1 90 ? 2.627 -6.266 10.119 1.00 79.75 90 TYR A C 1
ATOM 714 O O . TYR A 1 90 ? 2.201 -7.257 10.721 1.00 79.75 90 TYR A O 1
ATOM 722 N N . LYS A 1 91 ? 2.095 -5.875 8.955 1.00 83.44 91 LYS A N 1
ATOM 723 C CA . LYS A 1 91 ? 0.998 -6.578 8.286 1.00 83.44 91 LYS A CA 1
ATOM 724 C C . LYS A 1 91 ? 1.538 -7.389 7.112 1.00 83.44 91 LYS A C 1
ATOM 726 O O . LYS A 1 91 ? 2.060 -6.838 6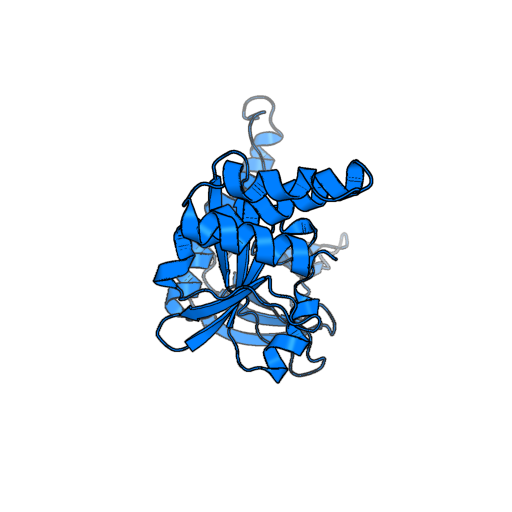.153 1.00 83.44 91 LYS A O 1
ATOM 731 N N . ASN A 1 92 ? 1.353 -8.707 7.170 1.00 84.19 92 ASN A N 1
ATOM 732 C CA . ASN A 1 92 ? 1.550 -9.572 6.014 1.00 84.19 92 ASN A CA 1
ATOM 733 C C . ASN A 1 92 ? 0.234 -9.672 5.231 1.00 84.19 92 ASN A C 1
ATOM 735 O O . ASN A 1 92 ? -0.745 -10.227 5.737 1.00 84.19 92 ASN A O 1
ATOM 739 N N . ILE A 1 93 ? 0.206 -9.145 4.006 1.00 85.44 93 ILE A N 1
ATOM 740 C CA . ILE A 1 93 ? -0.987 -9.165 3.154 1.00 85.44 93 ILE A CA 1
ATOM 741 C C . ILE A 1 93 ? -1.451 -10.585 2.803 1.00 85.44 93 ILE A C 1
ATOM 743 O O . ILE A 1 93 ? -2.654 -10.804 2.683 1.00 85.44 93 ILE A O 1
ATOM 747 N N . ASP A 1 94 ? -0.565 -11.579 2.728 1.00 83.00 94 ASP A N 1
ATOM 748 C CA . ASP A 1 94 ? -0.952 -12.953 2.380 1.00 83.00 94 ASP A CA 1
ATOM 749 C C . ASP A 1 94 ? -1.807 -13.635 3.448 1.00 83.00 94 ASP A C 1
ATOM 751 O O . ASP A 1 94 ? -2.589 -14.544 3.146 1.00 83.00 94 ASP A O 1
ATOM 755 N N . ASP A 1 95 ? -1.762 -13.147 4.689 1.00 83.75 95 ASP A N 1
ATOM 756 C CA . ASP A 1 95 ? -2.646 -13.619 5.755 1.00 83.75 95 ASP A CA 1
ATOM 757 C C . ASP A 1 95 ? -4.131 -13.339 5.462 1.00 83.75 95 ASP A C 1
ATOM 759 O O . ASP A 1 95 ? -5.022 -13.948 6.064 1.00 83.75 95 ASP A O 1
ATOM 763 N N . TYR A 1 96 ? -4.413 -12.418 4.538 1.00 84.19 96 TYR A N 1
ATOM 764 C CA . TYR A 1 96 ? -5.760 -12.012 4.153 1.00 84.19 96 TYR A CA 1
ATOM 765 C C . TYR A 1 96 ? -6.256 -12.738 2.894 1.00 84.19 96 TYR A C 1
ATOM 767 O O . TYR A 1 96 ? -7.457 -12.681 2.616 1.00 84.19 96 TYR A O 1
ATOM 775 N N . ALA A 1 97 ? -5.404 -13.477 2.170 1.00 82.44 97 ALA A N 1
ATOM 776 C CA . ALA A 1 97 ? -5.781 -14.183 0.939 1.00 82.44 97 ALA A CA 1
ATOM 777 C C . ALA A 1 97 ? -6.886 -15.227 1.194 1.00 82.44 97 ALA A C 1
ATOM 779 O O . ALA A 1 97 ? -7.952 -15.214 0.570 1.00 82.44 97 ALA A O 1
ATOM 780 N N . GLY A 1 98 ? -6.686 -16.077 2.207 1.00 79.19 98 GLY A N 1
ATOM 781 C CA . GLY A 1 98 ? -7.660 -17.093 2.619 1.00 79.19 98 GLY A CA 1
ATOM 782 C C . GLY A 1 98 ? -9.014 -16.507 3.058 1.00 79.19 98 GLY A C 1
ATOM 783 O O . GLY A 1 98 ? -10.057 -16.937 2.549 1.00 79.19 98 GLY A O 1
ATOM 784 N N . PRO A 1 99 ? -9.040 -15.529 3.988 1.00 75.44 99 PRO A N 1
ATOM 785 C CA . PRO A 1 99 ? -10.261 -14.816 4.360 1.00 75.44 99 PRO A CA 1
ATOM 786 C C . PRO A 1 99 ? -10.978 -14.142 3.181 1.00 75.44 99 PRO A C 1
ATOM 788 O O . PRO A 1 99 ? -12.206 -14.239 3.094 1.00 75.44 99 PRO A O 1
ATOM 791 N N . THR A 1 100 ? -10.231 -13.518 2.263 1.00 76.19 100 THR A N 1
ATOM 792 C CA . THR A 1 100 ? -10.771 -12.845 1.068 1.00 76.19 100 THR A CA 1
ATOM 793 C C . THR A 1 100 ? -11.505 -13.836 0.166 1.00 76.19 100 THR A C 1
ATOM 795 O O . THR A 1 100 ? -12.671 -13.612 -0.168 1.00 76.19 100 THR A O 1
ATOM 798 N N . ARG A 1 101 ? -10.891 -14.990 -0.130 1.00 75.94 101 ARG A N 1
ATOM 799 C CA . ARG A 1 101 ? -11.506 -16.055 -0.940 1.00 75.94 101 ARG A CA 1
ATOM 800 C C . ARG A 1 101 ? -12.794 -16.602 -0.322 1.00 75.94 101 ARG A C 1
ATOM 802 O O . ARG A 1 101 ? -13.789 -16.777 -1.017 1.00 75.94 101 ARG A O 1
ATOM 809 N N . LYS A 1 102 ? -12.785 -16.889 0.984 1.00 70.50 102 LYS A N 1
ATOM 810 C CA . LYS A 1 102 ? -13.905 -17.569 1.664 1.00 70.50 102 LYS A CA 1
ATOM 811 C C . LYS A 1 102 ? -15.140 -16.693 1.847 1.00 70.50 102 LYS A C 1
ATOM 813 O O . LYS A 1 102 ? -16.247 -17.220 1.896 1.00 70.50 102 LYS A O 1
ATOM 818 N N . ARG A 1 103 ? -14.960 -15.385 2.047 1.00 68.88 103 ARG A N 1
ATOM 819 C CA . ARG A 1 103 ? -16.037 -14.505 2.530 1.00 68.88 103 ARG A CA 1
ATOM 820 C C . ARG A 1 103 ? -16.616 -13.582 1.464 1.00 68.88 103 ARG A C 1
ATOM 822 O O . ARG A 1 103 ? -17.677 -13.017 1.711 1.00 68.88 103 ARG A O 1
ATOM 829 N N . GLY A 1 104 ? -15.941 -13.402 0.324 1.00 68.62 104 GLY A N 1
ATOM 830 C CA . GLY A 1 104 ? -16.398 -12.497 -0.739 1.00 68.62 104 GLY A CA 1
ATOM 831 C C . GLY A 1 104 ? -16.568 -11.042 -0.276 1.00 68.62 104 GLY A C 1
ATOM 832 O O . GLY A 1 104 ? -17.357 -10.298 -0.854 1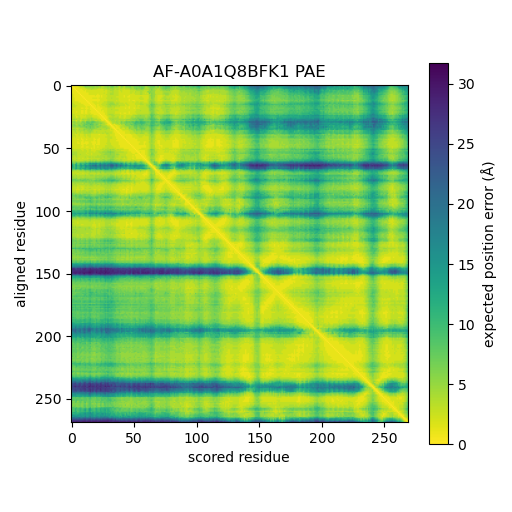.00 68.62 104 GLY A O 1
ATOM 833 N N . ARG A 1 105 ? -15.876 -10.649 0.803 1.00 75.31 105 ARG A N 1
ATOM 834 C CA . ARG A 1 105 ? -15.895 -9.293 1.369 1.00 75.31 105 ARG A CA 1
ATOM 835 C C . ARG A 1 105 ? -14.672 -8.531 0.893 1.00 75.31 105 ARG A C 1
ATOM 837 O O . ARG A 1 105 ? -13.598 -9.116 0.771 1.00 75.31 105 ARG A O 1
ATOM 844 N N . LEU A 1 106 ? -14.827 -7.229 0.681 1.00 81.81 106 LEU A N 1
ATOM 845 C CA . LEU A 1 106 ? -13.683 -6.361 0.414 1.00 81.81 106 LEU A CA 1
ATOM 846 C C . LEU A 1 106 ? -12.928 -6.126 1.723 1.00 81.81 106 LEU A C 1
ATOM 848 O O . LEU A 1 106 ? -13.533 -5.715 2.713 1.00 81.81 106 LEU A O 1
ATOM 852 N N . TYR A 1 107 ? -11.626 -6.391 1.723 1.00 88.19 107 TYR A N 1
ATOM 853 C CA . TYR A 1 107 ? -10.756 -6.101 2.856 1.00 88.19 107 TYR A CA 1
ATOM 854 C C . TYR A 1 107 ? -10.097 -4.734 2.672 1.00 88.19 107 TYR A C 1
ATOM 856 O O . TYR A 1 107 ? -9.602 -4.416 1.592 1.00 88.19 107 TYR A O 1
ATOM 864 N N . LEU A 1 108 ? -10.114 -3.923 3.724 1.00 90.62 108 LEU A N 1
ATOM 865 C CA . LEU A 1 108 ? -9.439 -2.632 3.797 1.00 90.62 108 LEU A CA 1
ATOM 866 C C . LEU A 1 108 ? -8.481 -2.650 4.990 1.00 90.62 108 LEU A C 1
ATOM 868 O O . LEU A 1 108 ? -8.821 -3.185 6.046 1.00 90.62 108 LEU A O 1
ATOM 872 N N . ILE A 1 109 ? -7.318 -2.029 4.838 1.00 91.88 109 ILE A N 1
ATOM 873 C CA . ILE A 1 109 ? -6.421 -1.720 5.952 1.00 91.88 109 ILE A CA 1
ATOM 874 C C . ILE A 1 109 ? -6.514 -0.218 6.201 1.00 91.88 109 ILE A C 1
ATOM 876 O O . ILE A 1 109 ? -6.324 0.570 5.277 1.00 91.88 109 ILE A O 1
ATOM 880 N N . ALA A 1 110 ? -6.848 0.173 7.427 1.00 94.56 110 ALA A N 1
ATOM 881 C CA . ALA A 1 110 ? -6.840 1.565 7.855 1.00 94.56 110 ALA A CA 1
ATOM 882 C C . ALA A 1 110 ? -5.555 1.833 8.638 1.00 94.56 110 ALA A C 1
ATOM 884 O O . ALA A 1 110 ? -5.415 1.332 9.754 1.00 94.56 110 ALA A O 1
ATOM 885 N N . ASP A 1 111 ? -4.629 2.598 8.065 1.00 94.56 111 ASP A N 1
ATOM 886 C CA . ASP A 1 111 ? -3.422 3.032 8.769 1.00 94.56 111 ASP A CA 1
ATOM 887 C C . ASP A 1 111 ? -3.676 4.376 9.445 1.00 94.56 111 ASP A C 1
ATOM 889 O O . ASP A 1 111 ? -4.041 5.349 8.789 1.00 94.56 111 ASP A O 1
ATOM 893 N N . VAL A 1 112 ? -3.550 4.412 10.767 1.00 95.56 112 VAL A N 1
ATOM 894 C CA . VAL A 1 112 ? -3.914 5.551 11.607 1.00 95.56 112 VAL A CA 1
ATOM 895 C C . VAL A 1 112 ? -2.665 6.134 12.247 1.00 95.56 112 VAL A C 1
ATOM 897 O O . VAL A 1 112 ? -2.018 5.506 13.092 1.00 95.56 112 VAL A O 1
ATOM 900 N N . ASP A 1 113 ? -2.393 7.398 11.946 1.00 93.88 113 ASP A N 1
ATOM 901 C CA . ASP A 1 113 ? -1.399 8.174 12.668 1.00 93.88 113 ASP A CA 1
ATOM 902 C C . ASP A 1 113 ? -2.009 8.706 13.970 1.00 93.88 113 ASP A C 1
ATOM 904 O O . ASP A 1 113 ? -2.797 9.652 14.001 1.00 93.88 113 ASP A O 1
ATOM 908 N N . ILE A 1 114 ? -1.596 8.109 15.085 1.00 92.88 114 ILE A N 1
ATOM 909 C CA . ILE A 1 114 ? -2.053 8.470 16.432 1.00 92.88 114 ILE A CA 1
ATOM 910 C C . ILE A 1 114 ? -1.728 9.920 16.816 1.00 92.88 114 ILE A C 1
ATOM 912 O O . ILE A 1 114 ? -2.414 10.482 17.673 1.00 92.88 114 ILE A O 1
ATOM 916 N N . LYS A 1 115 ? -0.669 10.515 16.254 1.00 91.19 115 LYS A N 1
ATOM 917 C CA . LYS A 1 115 ? -0.246 11.880 16.597 1.00 91.19 115 LYS A CA 1
ATOM 918 C C . LYS A 1 115 ? -1.102 12.919 15.892 1.00 91.19 115 LYS A C 1
ATOM 920 O O . LYS A 1 115 ? -1.471 13.912 16.510 1.00 91.19 115 LYS A O 1
ATOM 925 N N . THR A 1 116 ? -1.377 12.704 14.609 1.00 93.25 116 THR A N 1
ATOM 926 C CA . THR A 1 116 ? -2.162 13.642 13.793 1.00 93.25 116 THR A CA 1
ATOM 927 C C . THR A 1 116 ? -3.656 13.323 13.786 1.00 93.25 116 THR A C 1
ATOM 929 O O . THR A 1 116 ? -4.444 14.149 13.332 1.00 93.25 116 THR A O 1
ATOM 932 N N . GLU A 1 117 ? -4.043 12.146 14.290 1.00 92.19 117 GLU A N 1
ATOM 933 C CA . GLU A 1 117 ? -5.395 11.570 14.231 1.00 92.19 117 GLU A CA 1
ATOM 934 C C . GLU A 1 117 ? -5.947 11.444 12.803 1.00 92.19 117 GLU A C 1
ATOM 936 O O . GLU A 1 117 ? -7.159 11.356 12.590 1.00 92.19 117 GLU A O 1
ATOM 941 N N . LYS A 1 118 ? -5.054 11.430 11.810 1.00 93.50 118 LYS A N 1
ATOM 942 C CA . LYS A 1 118 ? -5.387 11.169 10.412 1.00 93.50 118 LYS A CA 1
ATOM 943 C C . LYS A 1 118 ? -5.243 9.686 10.116 1.00 93.50 118 LYS A C 1
ATOM 945 O O . LYS A 1 118 ? -4.542 8.963 10.821 1.00 93.50 118 LYS A O 1
ATOM 950 N N . TYR A 1 119 ? -5.911 9.247 9.061 1.00 94.62 119 TYR A N 1
ATOM 951 C CA . TYR A 1 119 ? -5.816 7.876 8.597 1.00 94.62 119 TYR A CA 1
ATOM 952 C C . TYR A 1 119 ? -5.857 7.797 7.078 1.00 94.62 119 TYR A C 1
ATOM 954 O O . TYR A 1 119 ? -6.459 8.647 6.416 1.00 94.62 119 TYR A O 1
ATOM 962 N N . GLU A 1 120 ? -5.243 6.746 6.554 1.00 93.06 120 GLU A N 1
ATOM 963 C CA . GLU A 1 120 ? -5.286 6.359 5.151 1.00 93.06 120 GLU A CA 1
ATOM 964 C C . GLU A 1 120 ? -5.943 4.981 5.014 1.00 93.06 120 GLU A C 1
ATOM 966 O O . GLU A 1 120 ? -5.823 4.121 5.887 1.00 93.06 120 GLU A O 1
ATOM 971 N N . LEU A 1 121 ? -6.698 4.790 3.932 1.00 91.44 121 LEU A N 1
ATOM 972 C CA . LEU A 1 121 ? -7.410 3.549 3.648 1.00 91.44 121 LEU A CA 1
ATOM 973 C C . LEU A 1 121 ? -6.796 2.860 2.440 1.00 91.44 121 LEU A C 1
ATOM 975 O O . LEU A 1 121 ? -6.912 3.343 1.316 1.00 91.44 121 LEU A O 1
ATOM 979 N N . PHE A 1 122 ? -6.255 1.671 2.666 1.00 89.81 122 PHE A N 1
ATOM 980 C CA . PHE A 1 122 ? -5.674 0.846 1.623 1.00 89.81 122 PHE A CA 1
ATOM 981 C C . PHE A 1 122 ? -6.613 -0.312 1.274 1.00 89.81 122 PHE A C 1
ATOM 983 O O . PHE A 1 122 ? -6.849 -1.195 2.109 1.00 89.81 122 PHE A O 1
ATOM 990 N N . PRO A 1 123 ? -7.184 -0.344 0.058 1.00 88.44 123 PRO A N 1
ATOM 991 C CA . PRO A 1 123 ? -8.028 -1.445 -0.364 1.00 88.44 123 PRO A CA 1
ATOM 992 C C . PRO A 1 123 ? -7.184 -2.658 -0.753 1.00 88.44 123 PRO A C 1
ATOM 994 O O . PRO A 1 123 ? -6.404 -2.604 -1.700 1.00 88.44 123 PRO A O 1
ATOM 997 N N . LEU A 1 124 ? -7.405 -3.790 -0.091 1.00 86.62 124 LEU A N 1
ATOM 998 C CA . LEU A 1 124 ? -6.725 -5.041 -0.403 1.00 86.62 124 LEU A CA 1
ATOM 999 C C . LEU A 1 124 ? -7.414 -5.741 -1.582 1.00 86.62 124 LEU A C 1
ATOM 1001 O O . LEU A 1 124 ? -8.186 -6.685 -1.419 1.00 86.62 124 LEU A O 1
ATOM 1005 N N . ARG A 1 125 ? -7.186 -5.211 -2.788 1.00 85.31 125 ARG A N 1
ATOM 1006 C CA . ARG A 1 125 ? -7.769 -5.701 -4.054 1.00 85.31 125 ARG A CA 1
ATOM 1007 C C . ARG A 1 125 ? -6.742 -6.386 -4.956 1.00 85.31 125 ARG A C 1
ATOM 1009 O O . ARG A 1 125 ? -6.937 -6.443 -6.169 1.00 85.31 125 ARG A O 1
ATOM 1016 N N . PHE A 1 126 ? -5.660 -6.885 -4.370 1.00 89.44 126 PHE A N 1
ATOM 1017 C CA . PHE A 1 126 ? -4.662 -7.649 -5.104 1.00 89.44 126 PHE A CA 1
ATOM 1018 C C . PHE A 1 126 ? -5.277 -8.952 -5.650 1.00 89.44 126 PHE A C 1
ATOM 1020 O O . PHE A 1 126 ? -6.113 -9.566 -4.977 1.00 89.44 126 PHE A O 1
ATOM 1027 N N . PRO A 1 127 ? -4.932 -9.365 -6.880 1.00 90.31 127 PRO A N 1
ATOM 1028 C CA . PRO A 1 127 ? -5.419 -10.613 -7.457 1.00 90.31 127 PRO A CA 1
ATOM 1029 C C . PRO A 1 127 ? -4.903 -11.825 -6.682 1.00 90.31 127 PRO A C 1
ATOM 1031 O O . PRO A 1 127 ? -3.770 -11.829 -6.218 1.00 90.31 127 PRO A O 1
ATOM 1034 N N . LEU A 1 128 ? -5.697 -12.890 -6.587 1.00 90.62 128 LEU A N 1
ATOM 1035 C CA . LEU A 1 128 ? -5.184 -14.181 -6.125 1.00 90.62 128 LEU A CA 1
ATOM 1036 C C . LEU A 1 128 ? -4.473 -14.890 -7.280 1.00 90.62 128 LEU A C 1
ATOM 1038 O O . LEU A 1 128 ? -4.968 -14.892 -8.410 1.00 90.62 128 LEU A O 1
ATOM 1042 N N . CYS A 1 129 ? -3.329 -15.494 -6.983 1.00 91.50 129 CYS A N 1
ATOM 1043 C CA . CYS A 1 129 ? -2.596 -16.330 -7.915 1.00 91.50 129 CYS A CA 1
ATOM 1044 C C . CYS A 1 129 ? -3.409 -17.599 -8.219 1.00 91.50 129 CYS A C 1
ATOM 1046 O O . CYS A 1 129 ? -3.830 -18.274 -7.273 1.00 91.50 129 CYS A O 1
ATOM 1048 N N . PRO A 1 130 ? -3.620 -17.956 -9.500 1.00 89.38 130 PRO A N 1
ATOM 1049 C CA . PRO A 1 130 ? -4.351 -19.171 -9.857 1.00 89.38 130 PRO A CA 1
ATOM 1050 C C . PRO A 1 130 ? -3.617 -20.460 -9.458 1.00 89.38 130 PRO A C 1
ATOM 1052 O O . PRO A 1 130 ? -4.271 -21.486 -9.286 1.00 89.38 130 PRO A O 1
ATOM 1055 N N . ASP A 1 131 ? -2.292 -20.404 -9.290 1.00 91.56 131 ASP A N 1
ATOM 1056 C CA . ASP A 1 131 ? -1.450 -21.589 -9.102 1.00 91.56 131 ASP A CA 1
ATOM 1057 C C . ASP A 1 131 ? -1.216 -21.930 -7.622 1.00 91.56 131 ASP A C 1
ATOM 1059 O O . ASP A 1 131 ? -1.122 -23.102 -7.259 1.00 91.56 131 ASP A O 1
ATOM 1063 N N . CYS A 1 132 ? -1.145 -20.920 -6.74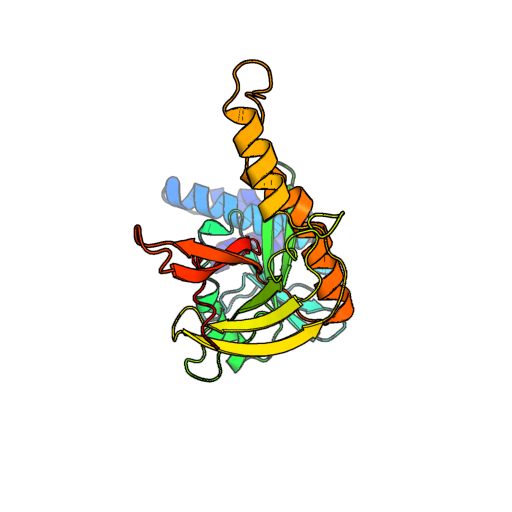3 1.00 90.44 132 CYS A N 1
ATOM 1064 C CA . CYS A 1 132 ? -0.814 -21.113 -5.324 1.00 90.44 132 CYS A CA 1
ATOM 1065 C C . CYS A 1 132 ? -1.785 -20.456 -4.327 1.00 90.44 132 CYS A C 1
ATOM 1067 O O . CYS A 1 132 ? -1.559 -20.538 -3.119 1.00 90.44 132 CYS A O 1
ATOM 1069 N N . ASP A 1 133 ? -2.858 -19.806 -4.799 1.00 86.88 133 ASP A N 1
ATOM 1070 C CA . ASP A 1 133 ? -3.881 -19.136 -3.975 1.00 86.88 133 ASP A CA 1
ATOM 1071 C C . ASP A 1 133 ? -3.359 -18.003 -3.052 1.00 86.88 133 ASP A C 1
ATOM 1073 O O . ASP A 1 133 ? -4.101 -17.492 -2.205 1.00 86.88 133 ASP A O 1
ATOM 1077 N N . LYS A 1 134 ? -2.096 -17.587 -3.203 1.00 89.31 134 LYS A N 1
ATOM 1078 C CA . LYS A 1 134 ? -1.501 -16.409 -2.543 1.00 89.31 134 LYS A CA 1
ATOM 1079 C C . LYS A 1 134 ? -1.850 -15.127 -3.284 1.00 89.31 134 LYS A C 1
ATOM 1081 O O . LYS A 1 134 ? -2.381 -15.194 -4.394 1.00 89.31 134 LYS A O 1
ATOM 1086 N N . PHE A 1 135 ? -1.579 -13.959 -2.704 1.00 90.94 135 PHE A N 1
ATOM 1087 C CA . PHE A 1 135 ? -1.721 -12.739 -3.487 1.00 90.94 135 PHE A CA 1
ATOM 1088 C C . PHE A 1 135 ? -0.668 -12.693 -4.603 1.00 90.94 135 PHE A C 1
ATOM 1090 O O . PHE A 1 135 ? 0.470 -13.134 -4.478 1.00 90.94 135 PHE A O 1
ATOM 1097 N N . SER A 1 136 ? -1.118 -12.199 -5.743 1.00 93.62 136 SER A N 1
ATOM 1098 C CA . SER A 1 136 ? -0.319 -11.819 -6.896 1.00 93.62 136 SER A CA 1
ATOM 1099 C C . SER A 1 136 ? -0.474 -10.315 -7.090 1.00 93.62 136 SER A C 1
ATOM 1101 O O . SER A 1 136 ? -1.352 -9.681 -6.503 1.00 93.62 136 SER A O 1
ATOM 1103 N N . HIS A 1 137 ? 0.381 -9.740 -7.915 1.00 94.69 137 HIS A N 1
ATOM 1104 C CA . HIS A 1 137 ? 0.549 -8.307 -8.053 1.00 94.69 137 HIS A CA 1
ATOM 1105 C C . HIS A 1 137 ? 0.388 -7.917 -9.510 1.00 94.69 137 HIS A C 1
ATOM 1107 O O . HIS A 1 137 ? 0.960 -8.555 -10.391 1.00 94.69 137 HIS A O 1
ATOM 1113 N N . TYR A 1 138 ? -0.410 -6.880 -9.762 1.00 95.81 138 TYR A N 1
ATOM 1114 C CA . TYR A 1 138 ? -0.415 -6.233 -11.067 1.00 95.81 138 TYR A CA 1
ATOM 1115 C C . TYR A 1 138 ? 0.753 -5.253 -11.108 1.00 95.81 138 TYR A C 1
ATOM 1117 O O . TYR A 1 138 ? 0.773 -4.303 -10.327 1.00 95.81 138 TYR A O 1
ATOM 1125 N N . ILE A 1 139 ? 1.726 -5.507 -11.969 1.00 96.12 139 ILE A N 1
ATOM 1126 C CA . ILE A 1 139 ? 2.932 -4.697 -12.123 1.00 96.12 139 ILE A CA 1
ATOM 1127 C C . ILE A 1 139 ? 2.867 -4.053 -13.499 1.00 96.12 139 ILE A C 1
ATOM 1129 O O . ILE A 1 139 ? 2.616 -4.737 -14.492 1.00 96.12 139 ILE A O 1
ATOM 1133 N N . LEU A 1 140 ? 3.044 -2.739 -13.544 1.00 96.94 140 LEU A N 1
ATOM 1134 C CA . LEU A 1 140 ? 3.241 -2.023 -14.793 1.00 96.94 140 LEU A CA 1
ATOM 1135 C C . LEU A 1 140 ? 4.717 -2.131 -15.171 1.00 96.94 140 LEU A C 1
ATOM 1137 O O . LEU A 1 140 ? 5.561 -1.629 -14.439 1.00 96.94 140 LEU A O 1
ATOM 1141 N N . PHE A 1 141 ? 5.008 -2.784 -16.286 1.00 95.25 141 PHE A N 1
ATOM 1142 C CA . PHE A 1 141 ? 6.315 -2.797 -16.923 1.00 95.25 141 PHE A CA 1
ATOM 1143 C C . PHE A 1 141 ? 6.357 -1.719 -17.997 1.00 95.25 141 PHE A C 1
ATOM 1145 O O . PHE A 1 141 ? 5.467 -1.640 -18.844 1.00 95.25 141 PHE A O 1
ATOM 1152 N N . MET A 1 142 ? 7.386 -0.890 -17.950 1.00 94.94 142 MET A N 1
ATOM 1153 C CA . MET A 1 142 ? 7.720 0.086 -18.974 1.00 94.94 142 MET A CA 1
ATOM 1154 C C . MET A 1 142 ? 8.960 -0.395 -19.718 1.00 94.94 142 MET A C 1
ATOM 1156 O O . MET A 1 142 ? 9.946 -0.780 -19.096 1.00 94.94 142 MET A O 1
ATOM 1160 N N . ASP A 1 143 ? 8.908 -0.380 -21.045 1.00 90.25 143 ASP A N 1
ATOM 1161 C CA . ASP A 1 143 ? 10.071 -0.705 -21.865 1.00 90.25 143 ASP A CA 1
ATOM 1162 C C . ASP A 1 143 ? 11.133 0.397 -21.761 1.00 90.25 143 ASP A C 1
ATOM 1164 O O . ASP A 1 143 ? 10.798 1.559 -21.489 1.00 90.25 143 ASP A O 1
ATOM 1168 N N . THR A 1 144 ? 12.394 0.048 -22.000 1.00 85.25 144 THR A N 1
ATOM 1169 C CA . THR A 1 144 ? 13.496 1.012 -22.002 1.00 85.25 144 THR A CA 1
ATOM 1170 C C . THR A 1 144 ? 13.267 2.057 -23.099 1.00 85.25 144 THR A C 1
ATOM 1172 O O . THR A 1 144 ? 12.805 1.713 -24.192 1.00 85.25 144 THR A O 1
ATOM 1175 N N . PRO A 1 145 ? 13.597 3.340 -22.864 1.00 84.88 145 PRO A N 1
ATOM 1176 C CA . PRO A 1 145 ? 13.572 4.336 -23.926 1.00 84.88 145 PRO A CA 1
ATOM 1177 C C . PRO A 1 145 ? 14.388 3.895 -25.147 1.00 84.88 145 PRO A C 1
ATOM 1179 O O . PRO A 1 145 ? 15.536 3.467 -25.021 1.00 84.88 145 PRO A O 1
ATOM 1182 N N . GLU A 1 146 ? 13.821 4.042 -26.348 1.00 73.56 146 GLU A N 1
ATOM 1183 C CA . GLU A 1 146 ? 14.554 3.755 -27.583 1.00 73.56 146 GLU A CA 1
ATOM 1184 C C . GLU A 1 146 ? 15.798 4.651 -27.686 1.00 73.56 146 GLU A C 1
ATOM 1186 O O . GLU A 1 146 ? 15.725 5.875 -27.489 1.00 73.56 146 GLU A O 1
ATOM 1191 N N . MET A 1 147 ? 16.936 4.049 -28.052 1.00 61.06 147 MET A N 1
ATOM 1192 C CA . MET A 1 147 ? 18.172 4.783 -28.321 1.00 61.06 147 MET A CA 1
ATOM 1193 C C . MET A 1 147 ? 17.940 5.840 -29.409 1.00 61.06 147 MET A C 1
ATOM 1195 O O . MET A 1 147 ? 17.558 5.525 -30.534 1.00 61.06 147 MET A O 1
ATOM 1199 N N . GLY A 1 148 ? 18.204 7.107 -29.077 1.00 57.38 148 GLY A N 1
ATOM 1200 C CA . GLY A 1 148 ? 18.014 8.244 -29.984 1.00 57.38 148 GLY A CA 1
ATOM 1201 C C . GLY A 1 148 ? 16.631 8.899 -29.921 1.00 57.38 148 GLY A C 1
ATOM 1202 O O . GLY A 1 148 ? 16.400 9.871 -30.641 1.00 57.38 148 GLY A O 1
ATOM 1203 N N . SER A 1 149 ? 15.725 8.431 -29.054 1.00 57.06 149 SER A N 1
ATOM 1204 C CA . SER A 1 149 ? 14.490 9.161 -28.762 1.00 57.06 149 SER A CA 1
ATOM 1205 C C . SER A 1 149 ? 14.807 10.480 -28.044 1.00 57.06 149 SER A C 1
ATOM 1207 O O . SER A 1 149 ? 15.587 10.532 -27.095 1.00 57.06 149 SER A O 1
ATOM 1209 N N . HIS A 1 150 ? 14.206 11.579 -28.504 1.00 52.44 150 HIS A N 1
ATOM 1210 C CA . HIS A 1 150 ? 14.471 12.929 -27.985 1.00 52.44 150 HIS A CA 1
ATOM 1211 C C . HIS A 1 150 ? 13.963 13.181 -26.553 1.00 52.44 150 HIS A C 1
ATOM 1213 O O . HIS A 1 150 ? 14.148 14.283 -26.045 1.00 52.44 150 HIS A O 1
ATOM 1219 N N . TYR A 1 151 ? 13.304 12.204 -25.927 1.00 57.06 151 TYR A N 1
ATOM 1220 C CA . TYR A 1 151 ? 12.486 12.428 -24.733 1.00 57.06 151 TYR A CA 1
ATOM 1221 C C . TYR A 1 151 ? 12.774 11.477 -23.569 1.00 57.06 151 TYR A C 1
ATOM 1223 O O . TYR A 1 151 ? 12.046 11.541 -22.588 1.00 57.06 151 TYR A O 1
ATOM 1231 N N . TRP A 1 152 ? 13.784 10.597 -23.665 1.00 76.81 152 TRP A N 1
ATOM 1232 C CA . TRP A 1 152 ? 14.077 9.584 -22.629 1.00 76.81 152 TRP A CA 1
ATOM 1233 C C . TRP A 1 152 ? 12.797 8.907 -22.118 1.00 76.81 152 TRP A C 1
ATOM 1235 O O . TRP A 1 152 ? 12.555 8.778 -20.919 1.00 76.81 152 TRP A O 1
ATOM 1245 N N . ALA A 1 153 ? 11.932 8.545 -23.064 1.00 87.31 153 ALA A N 1
ATOM 1246 C CA . ALA A 1 153 ? 10.581 8.095 -22.792 1.00 87.31 153 ALA A CA 1
ATOM 1247 C C . ALA A 1 153 ? 10.392 6.669 -23.298 1.00 87.31 153 ALA A C 1
ATOM 1249 O O . ALA A 1 153 ? 10.761 6.331 -24.426 1.00 87.31 153 ALA A O 1
ATOM 1250 N N . SER A 1 154 ? 9.769 5.855 -22.456 1.00 90.44 154 SER A N 1
ATOM 1251 C CA . SER A 1 154 ? 9.210 4.569 -22.832 1.00 90.44 154 SER A CA 1
ATOM 1252 C C . SER A 1 154 ? 8.072 4.779 -23.831 1.00 90.44 154 SER A C 1
ATOM 1254 O O . SER A 1 154 ? 7.236 5.668 -23.650 1.00 90.44 154 SER A O 1
ATOM 1256 N N . GLN A 1 155 ? 8.023 3.952 -24.876 1.00 91.19 155 GLN A N 1
ATOM 1257 C CA . GLN A 1 155 ? 6.949 3.965 -25.880 1.00 91.19 155 GLN A CA 1
ATOM 1258 C C . GLN A 1 155 ? 6.034 2.737 -25.797 1.00 91.19 155 GLN A C 1
ATOM 1260 O O . GLN A 1 155 ? 5.009 2.693 -26.477 1.00 91.19 155 GLN A O 1
ATOM 1265 N N . SER A 1 156 ? 6.398 1.747 -24.980 1.00 92.38 156 SER A N 1
ATOM 1266 C CA . SER A 1 156 ? 5.676 0.489 -24.810 1.00 92.38 156 SER A CA 1
ATOM 1267 C C . SER A 1 156 ? 5.541 0.164 -23.329 1.00 92.38 156 SER A C 1
ATOM 1269 O O . SER A 1 156 ? 6.498 0.291 -22.565 1.00 92.38 156 SER A O 1
ATOM 1271 N N . GLN A 1 157 ? 4.340 -0.227 -22.908 1.00 95.25 157 GLN A N 1
ATOM 1272 C CA . GLN A 1 157 ? 4.071 -0.617 -21.528 1.00 95.25 157 GLN A CA 1
ATOM 1273 C C . GLN A 1 157 ? 3.191 -1.856 -21.472 1.00 95.25 157 GLN A C 1
ATOM 1275 O O . GLN A 1 157 ? 2.257 -1.995 -22.259 1.00 95.25 157 GLN A O 1
ATOM 1280 N N . ALA A 1 158 ? 3.425 -2.709 -20.484 1.00 95.56 158 ALA A N 1
ATOM 1281 C CA . ALA A 1 158 ? 2.650 -3.914 -20.249 1.00 95.56 158 ALA A CA 1
ATOM 1282 C C . ALA A 1 158 ? 2.193 -3.978 -18.790 1.00 95.56 158 ALA A C 1
ATOM 1284 O O . ALA A 1 158 ? 2.976 -3.786 -17.866 1.00 95.56 158 ALA A O 1
ATOM 1285 N N . VAL A 1 159 ? 0.919 -4.281 -18.553 1.00 96.31 159 VAL A N 1
ATOM 1286 C CA . VAL A 1 159 ? 0.451 -4.693 -17.228 1.00 96.31 159 VAL A CA 1
ATOM 1287 C C . VAL A 1 159 ? 0.552 -6.204 -17.144 1.00 96.31 159 VAL A C 1
ATOM 1289 O O . VAL A 1 159 ? -0.088 -6.933 -17.904 1.00 96.31 159 VAL A O 1
ATOM 1292 N N . VAL A 1 160 ? 1.316 -6.666 -16.166 1.00 94.75 160 VAL A N 1
ATOM 1293 C CA . VAL A 1 160 ? 1.585 -8.074 -15.901 1.00 94.75 160 VAL A CA 1
ATOM 1294 C C . VAL A 1 160 ? 0.981 -8.460 -14.559 1.00 94.75 160 VAL A C 1
ATOM 1296 O O . VAL A 1 160 ? 1.034 -7.692 -13.603 1.00 94.75 160 VAL A O 1
ATOM 1299 N N . ARG A 1 161 ? 0.437 -9.674 -14.443 1.00 94.94 161 ARG A N 1
ATOM 1300 C CA . ARG A 1 161 ? 0.215 -10.321 -13.147 1.00 94.94 161 ARG A CA 1
ATOM 1301 C C . ARG A 1 161 ? 1.417 -11.185 -12.793 1.00 94.94 161 ARG A C 1
ATOM 1303 O O . ARG A 1 161 ? 1.659 -12.188 -13.457 1.00 94.94 161 ARG A O 1
ATOM 1310 N N . HIS A 1 162 ? 2.093 -10.834 -11.709 1.00 94.06 162 HIS A N 1
ATOM 1311 C CA . HIS A 1 162 ? 3.224 -11.576 -11.170 1.00 94.06 162 HIS A CA 1
ATOM 1312 C C . HIS A 1 162 ? 2.898 -12.124 -9.775 1.00 94.06 162 HIS A C 1
ATOM 1314 O O . HIS A 1 162 ? 2.349 -11.411 -8.932 1.00 94.06 162 HIS A O 1
ATOM 1320 N N . CYS A 1 163 ? 3.208 -13.391 -9.512 1.00 93.12 163 CYS A N 1
ATOM 1321 C CA . CYS A 1 163 ? 3.118 -13.984 -8.184 1.00 93.12 163 CYS A CA 1
ATOM 1322 C C . CYS A 1 163 ? 4.523 -14.226 -7.618 1.00 93.12 163 CYS A C 1
ATOM 1324 O O . CYS A 1 163 ? 5.211 -15.108 -8.125 1.00 93.12 163 CYS A O 1
ATOM 1326 N N . PRO A 1 164 ? 4.919 -13.550 -6.529 1.00 90.75 164 PRO A N 1
ATOM 1327 C CA . PRO A 1 164 ? 6.264 -13.699 -5.968 1.00 90.75 164 PRO A CA 1
ATOM 1328 C C . PRO A 1 164 ? 6.492 -15.050 -5.273 1.00 90.75 164 PRO A C 1
ATOM 1330 O O . PRO A 1 164 ? 7.622 -15.457 -5.043 1.00 90.75 164 PRO A O 1
ATOM 1333 N N . GLU A 1 165 ? 5.420 -15.776 -4.948 1.00 90.56 165 GLU A N 1
ATOM 1334 C CA . GLU A 1 165 ? 5.498 -17.047 -4.216 1.00 90.56 165 GLU A CA 1
ATOM 1335 C C . GLU A 1 165 ? 5.779 -18.249 -5.126 1.00 90.56 165 GLU A C 1
ATOM 1337 O O . GLU A 1 165 ? 6.464 -19.190 -4.736 1.00 90.56 165 GLU A O 1
ATOM 1342 N N . CYS A 1 166 ? 5.217 -18.247 -6.337 1.00 91.38 166 CYS A N 1
ATOM 1343 C CA . CYS A 1 166 ? 5.359 -19.351 -7.296 1.00 91.38 166 CYS A CA 1
ATOM 1344 C C . CYS A 1 166 ? 5.925 -18.912 -8.648 1.00 91.38 166 CYS A C 1
ATOM 1346 O O . CYS A 1 166 ? 5.993 -19.727 -9.562 1.00 91.38 166 CYS A O 1
ATOM 1348 N N . TRP A 1 167 ? 6.305 -17.637 -8.768 1.00 90.31 167 TRP A N 1
ATOM 1349 C CA . TRP A 1 167 ? 6.885 -17.024 -9.965 1.00 90.31 167 TRP A CA 1
ATOM 1350 C C . TRP A 1 167 ? 5.976 -17.049 -11.199 1.00 90.31 167 TRP A C 1
ATOM 1352 O O . TRP A 1 167 ? 6.422 -16.788 -12.309 1.00 90.31 167 TRP A O 1
ATOM 1362 N N . SER A 1 168 ? 4.677 -17.312 -11.006 1.00 91.00 168 SER A N 1
ATOM 1363 C CA . SER A 1 168 ? 3.669 -17.216 -12.064 1.00 91.00 168 SER A CA 1
ATOM 1364 C C . SER A 1 168 ? 3.676 -15.807 -12.649 1.00 91.00 168 SER A C 1
ATOM 1366 O O . SER A 1 168 ? 3.556 -14.822 -11.913 1.00 91.00 168 SER A O 1
ATOM 1368 N N . PHE A 1 169 ? 3.820 -15.723 -13.966 1.00 91.44 169 PHE A N 1
ATOM 1369 C CA . PHE A 1 169 ? 3.966 -14.482 -14.707 1.00 91.44 169 PHE A CA 1
ATOM 1370 C C . PHE A 1 169 ? 3.018 -14.508 -15.905 1.00 91.44 169 PHE A C 1
ATOM 1372 O O . PHE A 1 169 ? 2.999 -15.465 -16.679 1.00 91.44 169 PHE A O 1
ATOM 1379 N N . GLN A 1 170 ? 2.176 -13.485 -16.035 1.00 93.31 170 GLN A N 1
ATOM 1380 C CA . GLN A 1 170 ? 1.223 -13.389 -17.135 1.00 93.31 170 GLN A CA 1
ATOM 1381 C C . GLN A 1 170 ? 1.038 -11.942 -17.576 1.00 93.31 170 GLN A C 1
ATOM 1383 O O . GLN A 1 170 ? 0.502 -11.127 -16.825 1.00 93.31 170 GLN A O 1
ATOM 1388 N N . GLU A 1 171 ? 1.380 -11.649 -18.824 1.00 93.94 171 GLU A N 1
ATOM 1389 C CA . GLU A 1 171 ? 1.009 -10.397 -19.477 1.00 93.94 171 GLU A CA 1
ATOM 1390 C C . GLU A 1 171 ? -0.511 -10.316 -19.691 1.00 93.94 171 GLU A C 1
ATOM 1392 O O . GLU A 1 171 ? -1.154 -11.285 -20.109 1.00 93.94 171 GLU A O 1
ATOM 1397 N N . LEU A 1 172 ? -1.108 -9.170 -19.356 1.00 94.56 172 LEU A N 1
ATOM 1398 C CA . LEU A 1 172 ? -2.560 -8.971 -19.393 1.00 94.56 172 LEU A CA 1
ATOM 1399 C C . LEU A 1 172 ? -2.996 -7.921 -20.407 1.00 94.56 172 LEU A C 1
ATOM 1401 O O . LEU A 1 172 ? -3.974 -8.134 -21.124 1.00 94.56 172 LEU A O 1
ATOM 1405 N N . THR A 1 173 ? -2.326 -6.771 -20.404 1.00 95.69 173 THR A N 1
ATOM 1406 C CA . THR A 1 173 ? -2.675 -5.632 -21.253 1.00 95.69 173 THR A CA 1
ATOM 1407 C C . THR A 1 173 ? -1.400 -4.957 -21.732 1.00 95.69 173 THR A C 1
ATOM 1409 O O . THR A 1 173 ? -0.545 -4.665 -20.904 1.00 95.69 173 THR A O 1
ATOM 1412 N N . ASN A 1 174 ? -1.329 -4.626 -23.021 1.00 95.88 174 ASN A N 1
ATOM 1413 C CA . ASN A 1 174 ? -0.251 -3.820 -23.590 1.00 95.88 174 ASN A CA 1
ATOM 1414 C C . ASN A 1 174 ? -0.756 -2.444 -24.006 1.00 95.88 174 ASN A C 1
ATOM 1416 O O . ASN A 1 174 ? -1.909 -2.279 -24.417 1.00 95.88 174 ASN A O 1
ATOM 1420 N N . TYR A 1 175 ? 0.139 -1.473 -23.934 1.00 95.69 175 TYR A N 1
ATOM 1421 C CA . TYR A 1 175 ? -0.089 -0.082 -24.265 1.00 95.69 175 TYR A CA 1
ATOM 1422 C C . TYR A 1 175 ? 1.082 0.475 -25.064 1.00 95.69 175 TYR A C 1
ATOM 1424 O O . TYR A 1 175 ? 2.201 -0.020 -24.983 1.00 95.69 175 TYR A O 1
ATOM 1432 N N . ALA A 1 176 ? 0.798 1.540 -25.808 1.00 93.94 176 ALA A N 1
ATOM 1433 C CA . ALA A 1 176 ? 1.789 2.295 -26.556 1.00 93.94 176 ALA A CA 1
ATOM 1434 C C . ALA A 1 176 ? 1.623 3.790 -26.249 1.00 93.94 176 ALA A C 1
ATOM 1436 O O . ALA A 1 176 ? 1.127 4.559 -27.078 1.00 93.94 176 ALA A O 1
ATOM 1437 N N . TYR A 1 177 ? 1.923 4.183 -25.008 1.00 93.38 177 TYR A N 1
ATOM 1438 C CA . TYR A 1 177 ? 1.968 5.585 -24.600 1.00 93.38 177 TYR A CA 1
ATOM 1439 C C . TYR A 1 177 ? 3.415 6.064 -24.538 1.00 93.38 177 TYR A C 1
ATOM 1441 O O . TYR A 1 177 ? 4.318 5.295 -24.230 1.00 93.38 177 TYR A O 1
ATOM 1449 N N . ILE A 1 178 ? 3.614 7.358 -24.789 1.00 92.25 178 ILE A N 1
ATOM 1450 C CA . ILE A 1 178 ? 4.883 8.028 -24.507 1.00 92.25 178 ILE A CA 1
ATOM 1451 C C . ILE A 1 178 ? 4.870 8.397 -23.027 1.00 92.25 178 ILE A C 1
ATOM 1453 O O . ILE A 1 178 ? 4.033 9.198 -22.601 1.00 92.25 178 ILE A O 1
ATOM 1457 N N . VAL A 1 179 ? 5.758 7.780 -22.257 1.00 93.06 179 VAL A N 1
ATOM 1458 C CA . VAL A 1 179 ? 5.868 7.960 -20.808 1.00 93.06 179 VAL A CA 1
ATOM 1459 C C . VAL A 1 179 ? 7.333 8.180 -20.467 1.00 93.06 179 VAL A C 1
ATOM 1461 O O . VAL A 1 179 ? 8.160 7.326 -20.775 1.00 93.06 179 VAL A O 1
ATOM 1464 N N . ASP A 1 180 ? 7.655 9.311 -19.846 1.00 92.06 180 ASP A N 1
ATOM 1465 C CA . ASP A 1 180 ? 9.024 9.615 -19.417 1.00 92.06 180 ASP A CA 1
ATOM 1466 C C . ASP A 1 180 ? 9.555 8.499 -18.504 1.00 92.06 180 ASP A C 1
ATOM 1468 O O . ASP A 1 180 ? 8.794 7.972 -17.696 1.00 92.06 180 ASP A O 1
ATOM 1472 N N . SER A 1 181 ? 10.835 8.134 -18.630 1.00 93.25 181 SER A N 1
ATOM 1473 C CA . SER A 1 181 ? 11.474 7.065 -17.845 1.00 93.25 181 SER A CA 1
ATOM 1474 C C . SER A 1 181 ? 12.027 7.601 -16.517 1.00 93.25 181 SER A C 1
ATOM 1476 O O . SER A 1 181 ? 13.082 8.249 -16.518 1.00 93.25 181 SER A O 1
ATOM 1478 N N . PRO A 1 182 ? 11.369 7.351 -15.364 1.00 94.50 182 PRO A N 1
ATOM 1479 C CA . PRO A 1 182 ? 11.968 7.608 -14.063 1.00 94.50 182 PRO A CA 1
ATOM 1480 C C . PRO A 1 182 ? 13.331 6.937 -13.861 1.00 94.50 182 PRO A C 1
ATOM 1482 O O . PRO A 1 182 ? 14.173 7.524 -13.180 1.00 94.50 182 PRO A O 1
ATOM 1485 N N . LEU A 1 183 ? 13.591 5.755 -14.439 1.00 92.88 183 LEU A N 1
ATOM 1486 C CA . LEU A 1 183 ? 14.907 5.111 -14.309 1.00 92.88 183 LEU A CA 1
ATOM 1487 C C . LEU A 1 183 ? 16.013 5.903 -15.019 1.00 92.88 183 LEU A C 1
ATOM 1489 O O . LEU A 1 183 ? 17.082 6.094 -14.441 1.00 92.88 183 LEU A O 1
ATOM 1493 N N . HIS A 1 184 ? 15.782 6.379 -16.247 1.00 90.00 184 HIS A N 1
ATOM 1494 C CA . HIS A 1 184 ? 16.761 7.215 -16.952 1.00 90.00 184 HIS A CA 1
ATOM 1495 C C . HIS A 1 184 ? 16.990 8.540 -16.230 1.00 90.00 184 HIS A C 1
ATOM 1497 O O . HIS A 1 184 ? 18.141 8.894 -15.986 1.00 90.00 184 HIS A O 1
ATOM 1503 N N . GLN A 1 185 ? 15.922 9.222 -15.807 1.00 91.19 185 GLN A N 1
ATOM 1504 C CA . GLN A 1 185 ? 16.059 10.474 -15.055 1.00 91.19 185 GLN A CA 1
ATOM 1505 C C . GLN A 1 185 ? 16.836 10.271 -13.748 1.00 91.19 185 GLN A C 1
ATOM 1507 O O . GLN A 1 185 ? 17.678 11.090 -13.389 1.00 91.19 185 GLN A O 1
ATOM 1512 N N . LEU A 1 186 ? 16.589 9.161 -13.040 1.00 92.25 186 LEU A N 1
ATOM 1513 C CA . LEU A 1 186 ? 17.340 8.830 -11.832 1.00 92.25 186 LEU A CA 1
ATOM 1514 C C . LEU A 1 186 ? 18.831 8.655 -12.136 1.00 92.25 186 LEU A C 1
ATOM 1516 O O . LEU A 1 186 ? 19.654 9.175 -11.390 1.00 92.25 186 LEU A O 1
ATOM 1520 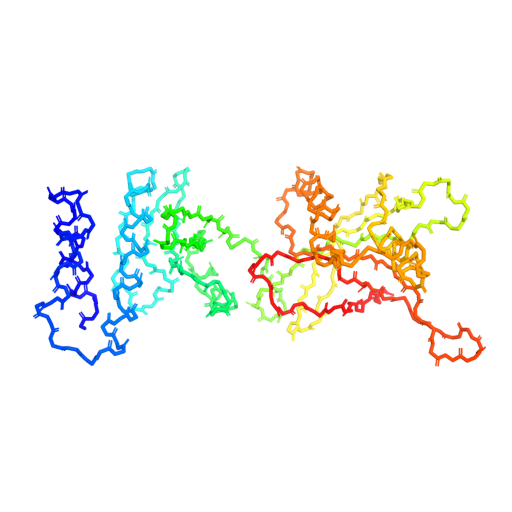N N . ARG A 1 187 ? 19.180 7.949 -13.216 1.00 90.00 187 ARG A N 1
ATOM 1521 C CA . ARG A 1 187 ? 20.578 7.709 -13.611 1.00 90.00 187 ARG A CA 1
ATOM 1522 C C . ARG A 1 187 ? 21.317 8.988 -13.966 1.00 90.00 187 ARG A C 1
ATOM 1524 O O . ARG A 1 187 ? 22.489 9.116 -13.631 1.00 90.00 187 ARG A O 1
ATOM 1531 N N . GLU A 1 188 ? 20.648 9.925 -14.624 1.00 88.88 188 GLU A N 1
ATOM 1532 C CA . GLU A 1 188 ? 21.232 11.230 -14.931 1.00 88.88 188 GLU A CA 1
ATOM 1533 C C . GLU A 1 188 ? 21.514 12.025 -13.666 1.00 88.88 188 GLU A C 1
ATOM 1535 O O . GLU A 1 188 ? 22.640 12.477 -13.475 1.00 88.88 188 GLU A O 1
ATOM 1540 N N . ILE A 1 189 ? 20.537 12.101 -12.757 1.00 90.25 189 ILE A N 1
ATOM 1541 C CA . ILE A 1 189 ? 20.723 12.765 -11.466 1.00 90.25 189 ILE A CA 1
ATOM 1542 C C . ILE A 1 189 ? 21.845 12.084 -10.681 1.00 90.25 189 ILE A C 1
ATOM 1544 O O . ILE A 1 189 ? 22.720 12.766 -10.161 1.00 90.25 189 ILE A O 1
ATOM 1548 N N . GLU A 1 190 ? 21.854 10.750 -10.596 1.00 89.81 190 GLU A N 1
ATOM 1549 C CA . GLU A 1 190 ? 22.913 9.987 -9.922 1.00 89.81 190 GLU A CA 1
ATOM 1550 C C . GLU A 1 190 ? 24.292 10.242 -10.555 1.00 89.81 190 GLU A C 1
ATOM 1552 O O . GLU A 1 190 ? 25.279 10.303 -9.824 1.00 89.81 190 GLU A O 1
ATOM 1557 N N . GLY A 1 191 ? 24.365 10.441 -11.874 1.00 87.88 191 GLY A N 1
ATOM 1558 C CA . GLY A 1 191 ? 25.578 10.855 -12.579 1.00 87.88 191 GLY A CA 1
ATOM 1559 C C . GLY A 1 191 ? 26.036 12.261 -12.188 1.00 87.88 191 GLY A C 1
ATOM 1560 O O . GLY A 1 191 ? 27.202 12.443 -11.848 1.00 87.88 191 GLY A O 1
ATOM 1561 N N . GLU A 1 192 ? 25.119 13.230 -12.146 1.00 88.31 192 GLU A N 1
ATOM 1562 C CA . GLU A 1 192 ? 25.395 14.590 -11.662 1.00 88.31 192 GLU A CA 1
ATOM 1563 C C . GLU A 1 192 ? 25.854 14.580 -10.194 1.00 88.31 192 GLU A C 1
ATOM 1565 O O . GLU A 1 192 ? 26.787 15.282 -9.826 1.00 88.31 192 GLU A O 1
ATOM 1570 N N . GLN A 1 193 ? 25.288 13.714 -9.345 1.00 86.31 193 GLN A N 1
ATOM 1571 C CA . GLN A 1 193 ? 25.718 13.589 -7.947 1.00 86.31 193 GLN A CA 1
ATOM 1572 C C . GLN A 1 193 ? 27.180 13.133 -7.778 1.00 86.31 193 GLN A C 1
ATOM 1574 O O . GLN A 1 193 ? 27.728 13.280 -6.684 1.00 86.31 193 GLN A O 1
ATOM 1579 N N . MET A 1 194 ? 27.813 12.561 -8.810 1.00 84.94 194 MET A N 1
ATOM 1580 C CA . MET A 1 194 ? 29.226 12.161 -8.760 1.00 84.94 194 MET A CA 1
ATOM 1581 C C . MET A 1 194 ? 30.193 13.335 -8.955 1.00 84.94 194 MET A C 1
ATOM 1583 O O . MET A 1 194 ? 31.389 13.178 -8.700 1.00 84.94 194 MET A O 1
ATOM 1587 N N . GLU A 1 195 ? 29.705 14.492 -9.402 1.00 85.06 195 GLU A N 1
ATOM 1588 C CA . GLU A 1 195 ? 30.505 15.695 -9.606 1.00 85.06 195 GLU A CA 1
ATOM 1589 C C . GLU A 1 195 ? 30.328 16.660 -8.419 1.00 85.06 195 GLU A C 1
ATOM 1591 O O . GLU A 1 195 ? 29.221 17.094 -8.100 1.00 85.06 195 GLU A O 1
ATOM 1596 N N . ASP A 1 196 ? 31.433 17.042 -7.764 1.00 77.75 196 ASP A N 1
ATOM 1597 C CA . ASP A 1 196 ? 31.414 17.885 -6.550 1.00 77.75 196 ASP A CA 1
ATOM 1598 C C . ASP A 1 196 ? 30.679 19.232 -6.738 1.00 77.75 196 ASP A C 1
ATOM 1600 O O . ASP A 1 196 ? 30.195 19.818 -5.769 1.00 77.75 196 ASP A O 1
ATOM 1604 N N . GLU A 1 197 ? 30.609 19.748 -7.970 1.00 82.94 197 GLU A N 1
ATOM 1605 C CA . GLU A 1 197 ? 29.990 21.040 -8.299 1.00 82.94 197 GLU A CA 1
ATOM 1606 C C . GLU A 1 197 ? 28.460 20.973 -8.453 1.00 82.94 197 GLU A C 1
ATOM 1608 O O . GLU A 1 197 ? 27.787 21.991 -8.268 1.00 82.94 197 GLU A O 1
ATOM 1613 N N . THR A 1 198 ? 27.905 19.802 -8.778 1.00 82.75 198 THR A N 1
ATOM 1614 C CA . THR A 1 198 ? 26.472 19.581 -9.060 1.00 82.75 198 THR A CA 1
ATOM 1615 C C . THR A 1 198 ? 25.799 18.654 -8.042 1.00 82.75 198 THR A C 1
ATOM 1617 O O . THR A 1 198 ? 24.572 18.526 -8.039 1.00 82.75 198 THR A O 1
ATOM 1620 N N . ALA A 1 199 ? 26.569 18.080 -7.113 1.00 85.06 199 ALA A N 1
ATOM 1621 C CA . ALA A 1 199 ? 26.052 17.281 -6.012 1.00 85.06 199 ALA A CA 1
ATOM 1622 C C . ALA A 1 199 ? 25.080 18.072 -5.110 1.00 85.06 199 ALA A C 1
ATOM 1624 O O . ALA A 1 199 ? 25.418 19.097 -4.509 1.00 85.06 199 ALA A O 1
ATOM 1625 N N . ASP A 1 200 ? 23.867 17.542 -4.954 1.00 88.56 200 ASP A N 1
ATOM 1626 C CA . ASP A 1 200 ? 22.855 18.001 -4.010 1.00 88.56 200 ASP A CA 1
ATOM 1627 C C . ASP A 1 200 ? 22.837 17.058 -2.791 1.00 88.56 200 ASP A C 1
ATOM 1629 O O . ASP A 1 200 ? 22.241 15.977 -2.835 1.00 88.56 200 ASP A O 1
ATOM 1633 N N . PRO A 1 201 ? 23.407 17.465 -1.642 1.00 85.12 201 PRO A N 1
ATOM 1634 C CA . PRO A 1 201 ? 23.452 16.623 -0.446 1.00 85.12 201 PRO A CA 1
ATOM 1635 C C . PRO A 1 201 ? 22.066 16.341 0.158 1.00 85.12 201 PRO A C 1
ATOM 1637 O O . PRO A 1 201 ? 21.946 15.536 1.085 1.00 85.12 201 PRO A O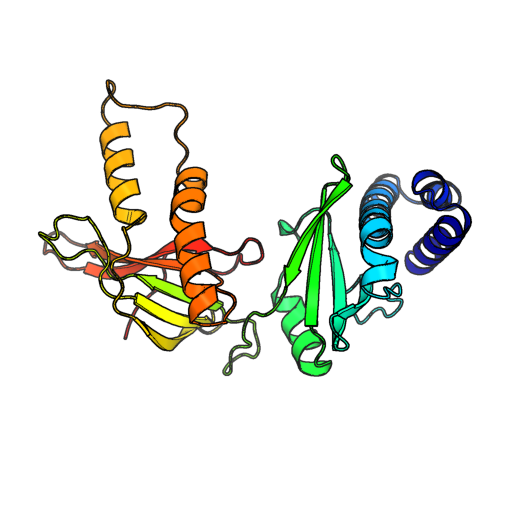 1
ATOM 1640 N N . SER A 1 202 ? 21.017 17.026 -0.306 1.00 90.62 202 SER A N 1
ATOM 1641 C CA . SER A 1 202 ? 19.637 16.804 0.120 1.00 90.62 202 SER A CA 1
ATOM 1642 C C . SER A 1 202 ? 18.878 15.806 -0.757 1.00 90.62 202 SER A C 1
ATOM 1644 O O . SER A 1 202 ? 17.787 15.375 -0.359 1.00 90.62 202 SER A O 1
ATOM 1646 N N . PHE A 1 203 ? 19.455 15.396 -1.895 1.00 91.31 203 PHE A N 1
ATOM 1647 C CA . PHE A 1 203 ? 18.840 14.440 -2.802 1.00 91.31 203 PHE A CA 1
ATOM 1648 C C . PHE A 1 203 ? 18.613 13.091 -2.117 1.00 91.31 203 PHE A C 1
ATOM 1650 O O . PHE A 1 203 ? 19.450 12.558 -1.384 1.00 91.31 203 PHE A O 1
ATOM 1657 N N . LYS A 1 204 ? 17.434 12.520 -2.362 1.00 92.69 204 LYS A N 1
ATOM 1658 C CA . LYS A 1 204 ? 17.062 11.192 -1.883 1.00 92.69 204 LYS A CA 1
ATOM 1659 C C . LYS A 1 204 ? 16.374 10.438 -3.009 1.00 92.69 204 LYS A C 1
ATOM 1661 O O . LYS A 1 204 ? 15.316 10.857 -3.476 1.00 92.69 204 LYS A O 1
ATOM 1666 N N . ARG A 1 205 ? 16.936 9.279 -3.351 1.00 92.50 205 ARG A N 1
ATOM 1667 C CA . ARG A 1 205 ? 16.440 8.386 -4.405 1.00 92.50 205 ARG A CA 1
ATOM 1668 C C . ARG A 1 205 ? 14.967 8.006 -4.240 1.00 92.50 205 ARG A C 1
ATOM 1670 O O . ARG A 1 205 ? 14.194 8.195 -5.168 1.00 92.50 205 ARG A O 1
ATOM 1677 N N . GLN A 1 206 ? 14.556 7.522 -3.064 1.00 91.44 206 GLN A N 1
ATOM 1678 C CA . GLN A 1 206 ? 13.177 7.043 -2.880 1.00 91.44 206 GLN A CA 1
ATOM 1679 C C . GLN A 1 206 ? 12.120 8.157 -3.030 1.00 91.44 206 GLN A C 1
ATOM 1681 O O . GLN A 1 206 ? 11.204 7.976 -3.822 1.00 91.44 206 GLN A O 1
ATOM 1686 N N . PRO A 1 207 ? 12.246 9.334 -2.379 1.00 93.75 207 PRO A N 1
ATOM 1687 C CA . PRO A 1 207 ? 11.328 10.450 -2.618 1.00 93.75 207 PRO A CA 1
ATOM 1688 C C . PRO A 1 207 ? 11.250 10.913 -4.077 1.00 93.75 207 PRO A C 1
ATOM 1690 O O . PRO A 1 207 ? 10.184 11.344 -4.512 1.00 93.75 207 PRO A O 1
ATOM 1693 N N . PHE A 1 208 ? 12.359 10.845 -4.822 1.00 94.88 208 PHE A N 1
ATOM 1694 C CA . PHE A 1 208 ? 12.363 11.134 -6.256 1.00 94.88 208 PHE A CA 1
ATOM 1695 C C . PHE A 1 208 ? 11.540 10.096 -7.028 1.00 94.88 208 PHE A C 1
ATOM 1697 O O . PHE A 1 208 ? 10.594 10.462 -7.723 1.00 94.88 208 PHE A O 1
ATOM 1704 N N . LEU A 1 209 ? 11.831 8.807 -6.835 1.00 95.38 209 LEU A N 1
ATOM 1705 C CA . LEU A 1 209 ? 11.099 7.721 -7.487 1.00 95.38 209 LEU A CA 1
ATOM 1706 C C . LEU A 1 209 ? 9.608 7.751 -7.148 1.00 95.38 209 LEU A C 1
ATOM 1708 O O . LEU A 1 209 ? 8.785 7.618 -8.047 1.00 95.38 209 LEU A O 1
ATOM 1712 N N . ASP A 1 210 ? 9.243 8.000 -5.890 1.00 93.38 210 ASP A N 1
ATOM 1713 C CA . ASP A 1 210 ? 7.846 8.134 -5.477 1.00 93.38 210 ASP A CA 1
ATOM 1714 C C . ASP A 1 210 ? 7.150 9.286 -6.216 1.00 93.38 210 ASP A C 1
ATOM 1716 O O . ASP A 1 210 ? 6.008 9.135 -6.661 1.00 93.38 210 ASP A O 1
ATOM 1720 N N . LYS A 1 211 ? 7.833 10.427 -6.371 1.00 95.25 211 LYS A N 1
ATOM 1721 C CA . LYS A 1 211 ? 7.309 11.616 -7.051 1.00 95.25 211 LYS A CA 1
ATOM 1722 C C . LYS A 1 211 ? 7.077 11.376 -8.544 1.00 95.25 211 LYS A C 1
ATOM 1724 O O . LYS A 1 211 ? 6.023 11.772 -9.037 1.00 95.25 211 LYS A O 1
ATOM 1729 N N . GLU A 1 212 ? 8.017 10.735 -9.234 1.00 95.56 212 GLU A N 1
ATOM 1730 C CA . GLU A 1 212 ? 7.932 10.512 -10.685 1.00 95.56 212 GLU A CA 1
ATOM 1731 C C . GLU A 1 212 ? 7.072 9.284 -11.043 1.00 95.56 212 GLU A C 1
ATOM 1733 O O . GLU A 1 212 ? 6.291 9.314 -11.993 1.00 95.56 212 GLU A O 1
ATOM 1738 N N . SER A 1 213 ? 7.118 8.222 -10.234 1.00 96.75 213 SER A N 1
ATOM 1739 C CA . SER A 1 213 ? 6.408 6.963 -10.506 1.00 96.75 213 SER A CA 1
ATOM 1740 C C . SER A 1 213 ? 4.923 7.017 -10.143 1.00 96.75 213 SER A C 1
ATOM 1742 O O . SER A 1 213 ? 4.086 6.444 -10.843 1.00 96.75 213 SER A O 1
ATOM 1744 N N . THR A 1 214 ? 4.551 7.711 -9.058 1.00 95.56 214 THR A N 1
ATOM 1745 C CA . THR A 1 214 ? 3.155 7.729 -8.575 1.00 95.56 214 THR A CA 1
ATOM 1746 C C . THR A 1 214 ? 2.163 8.262 -9.623 1.00 95.56 214 THR A C 1
ATOM 1748 O O . THR A 1 214 ? 1.117 7.633 -9.815 1.00 95.56 214 THR A O 1
ATOM 1751 N N . PRO A 1 215 ? 2.425 9.378 -10.335 1.00 96.38 215 PRO A N 1
ATOM 1752 C CA . PRO A 1 215 ? 1.527 9.869 -11.381 1.00 96.38 215 PRO A CA 1
ATOM 1753 C C . PRO A 1 215 ? 1.352 8.884 -12.544 1.00 96.38 215 PRO A C 1
ATOM 1755 O O . PRO A 1 215 ? 0.232 8.735 -13.038 1.00 96.38 215 PRO A O 1
ATOM 1758 N N . ILE A 1 216 ? 2.426 8.190 -12.942 1.00 97.12 216 ILE A N 1
ATOM 1759 C CA . ILE A 1 216 ? 2.402 7.164 -13.994 1.00 97.12 216 ILE A CA 1
ATOM 1760 C C . ILE A 1 216 ? 1.485 6.021 -13.563 1.00 97.12 216 ILE A C 1
ATOM 1762 O O . ILE A 1 216 ? 0.515 5.700 -14.252 1.00 97.12 216 ILE A O 1
ATOM 1766 N N . VAL A 1 217 ? 1.715 5.471 -12.369 1.00 96.81 217 VAL A N 1
ATOM 1767 C CA . VAL A 1 217 ? 0.880 4.410 -11.794 1.00 96.81 217 VAL A CA 1
ATOM 1768 C C . VAL A 1 217 ? -0.588 4.839 -11.761 1.00 96.81 217 VAL A C 1
ATOM 1770 O O . VAL A 1 217 ? -1.452 4.140 -12.287 1.00 96.81 217 VAL A O 1
ATOM 1773 N N . GLN A 1 218 ? -0.888 6.029 -11.236 1.00 95.50 218 GLN A N 1
ATOM 1774 C CA . GLN A 1 218 ? -2.259 6.545 -11.161 1.00 95.50 218 GLN A CA 1
ATOM 1775 C C . GLN A 1 218 ? -2.913 6.746 -12.535 1.00 95.50 218 GLN A C 1
ATOM 1777 O O . GLN A 1 218 ? -4.138 6.637 -12.654 1.00 95.50 218 GLN A O 1
ATOM 1782 N N . PHE A 1 219 ? -2.141 7.086 -13.568 1.00 97.00 219 PHE A N 1
ATOM 1783 C CA . PHE A 1 219 ? -2.636 7.161 -14.939 1.00 97.00 219 PHE A CA 1
ATOM 1784 C C . PHE A 1 219 ? -3.051 5.772 -15.439 1.00 97.00 219 PHE A C 1
ATOM 1786 O O . PHE A 1 219 ? -4.193 5.602 -15.880 1.00 97.00 219 PHE A O 1
ATOM 1793 N N . PHE A 1 220 ? -2.185 4.769 -15.283 1.00 96.94 220 PHE A N 1
ATOM 1794 C CA . PHE A 1 220 ? -2.466 3.407 -15.736 1.00 96.94 220 PHE A CA 1
ATOM 1795 C C . PHE A 1 220 ? -3.588 2.725 -14.935 1.00 96.94 220 PHE A C 1
ATOM 1797 O O . PHE A 1 220 ? -4.455 2.074 -15.515 1.00 96.94 220 PHE A O 1
ATOM 1804 N N . GLU A 1 221 ? -3.689 2.960 -13.626 1.00 95.12 221 GLU A N 1
ATOM 1805 C CA . GLU A 1 221 ? -4.819 2.475 -12.818 1.00 95.12 221 GLU A CA 1
ATOM 1806 C C . GLU A 1 221 ? -6.172 3.025 -13.299 1.00 95.12 221 GLU A C 1
ATOM 1808 O O . GLU A 1 221 ? -7.194 2.328 -13.270 1.00 95.12 221 GLU A O 1
ATOM 1813 N N . LYS A 1 222 ? -6.208 4.284 -13.760 1.00 95.06 222 LYS A N 1
ATOM 1814 C CA . LYS A 1 222 ? -7.438 4.907 -14.275 1.00 95.06 222 LYS A CA 1
ATOM 1815 C C . LYS A 1 222 ? -7.903 4.261 -15.575 1.00 95.06 222 LYS A C 1
ATOM 1817 O O . LYS A 1 222 ? -9.118 4.119 -15.749 1.00 95.06 222 LYS A O 1
ATOM 1822 N N . ILE A 1 223 ? -6.980 3.896 -16.465 1.00 95.44 223 ILE A N 1
ATOM 1823 C CA . ILE A 1 223 ? -7.312 3.286 -17.760 1.00 95.44 223 ILE A CA 1
ATOM 1824 C C . ILE A 1 223 ? -7.567 1.779 -17.634 1.00 95.44 223 ILE A C 1
ATOM 1826 O O . ILE A 1 223 ? -8.557 1.294 -18.176 1.00 95.44 223 ILE A O 1
ATOM 1830 N N . ASP A 1 224 ? -6.751 1.057 -16.862 1.00 93.19 224 ASP A N 1
ATOM 1831 C CA . ASP A 1 224 ? -6.808 -0.407 -16.743 1.00 93.19 224 ASP A CA 1
ATOM 1832 C C . ASP A 1 224 ? -7.836 -0.876 -15.699 1.00 93.19 224 ASP A C 1
ATOM 1834 O O . ASP A 1 224 ? -8.305 -2.012 -15.724 1.00 93.19 224 ASP A O 1
ATOM 1838 N N . ARG A 1 225 ? -8.242 0.017 -14.782 1.00 91.88 225 ARG A N 1
ATOM 1839 C CA . ARG A 1 225 ? -9.193 -0.250 -13.683 1.00 91.88 225 ARG A CA 1
ATOM 1840 C C . ARG A 1 225 ? -8.726 -1.322 -12.691 1.00 91.88 225 ARG A C 1
ATOM 1842 O O . ARG A 1 225 ? -9.540 -1.814 -11.902 1.00 91.88 225 ARG A O 1
ATOM 1849 N N . ARG A 1 226 ? -7.435 -1.656 -12.686 1.00 92.50 226 ARG A N 1
ATOM 1850 C CA . ARG A 1 226 ? -6.787 -2.546 -11.712 1.00 92.50 226 ARG A CA 1
ATOM 1851 C C . ARG A 1 226 ? -5.997 -1.725 -10.692 1.00 92.50 226 ARG A C 1
ATOM 1853 O O . ARG A 1 226 ? -5.579 -0.615 -10.990 1.00 92.50 226 ARG A O 1
ATOM 1860 N N . LEU A 1 227 ? -5.850 -2.264 -9.480 1.00 92.50 227 LEU A N 1
ATOM 1861 C CA . LEU A 1 227 ? -4.970 -1.702 -8.450 1.00 92.50 227 LEU A CA 1
ATOM 1862 C C . LEU A 1 227 ? -3.547 -2.172 -8.754 1.00 92.50 227 LEU A C 1
ATOM 1864 O O . LEU A 1 227 ? -3.250 -3.359 -8.584 1.00 92.50 227 LEU A O 1
ATOM 1868 N N . LEU A 1 228 ? -2.704 -1.263 -9.225 1.00 95.25 228 LEU A N 1
ATOM 1869 C CA . LEU A 1 228 ? -1.312 -1.559 -9.506 1.00 95.25 228 LEU A CA 1
ATOM 1870 C C . LEU A 1 228 ? -0.542 -1.670 -8.188 1.00 95.25 228 LEU A C 1
ATOM 1872 O O . LEU A 1 228 ? -0.740 -0.931 -7.227 1.00 95.25 228 LEU A O 1
ATOM 1876 N N . SER A 1 229 ? 0.303 -2.686 -8.132 1.00 94.50 229 SER A N 1
ATOM 1877 C CA . SER A 1 229 ? 1.108 -3.061 -6.972 1.00 94.50 229 SER A CA 1
ATOM 1878 C C . SER A 1 229 ? 2.564 -2.642 -7.123 1.00 94.50 229 SER A C 1
ATOM 1880 O O . SER A 1 229 ? 3.262 -2.568 -6.117 1.00 94.50 229 SER A O 1
ATOM 1882 N N . GLY A 1 230 ? 3.000 -2.365 -8.353 1.00 95.38 230 GLY A N 1
ATOM 1883 C CA . GLY A 1 230 ? 4.341 -1.896 -8.654 1.00 95.38 230 GLY A CA 1
ATOM 1884 C C . GLY A 1 230 ? 4.461 -1.273 -10.040 1.00 95.38 230 GLY A C 1
ATOM 1885 O O . GLY A 1 230 ? 3.600 -1.481 -10.901 1.00 95.38 230 GLY A O 1
ATOM 1886 N N . LEU A 1 231 ? 5.538 -0.513 -10.213 1.00 97.06 231 LEU A N 1
ATOM 1887 C CA . LEU A 1 231 ? 6.053 -0.015 -11.483 1.00 97.06 231 LEU A CA 1
ATOM 1888 C C . LEU A 1 231 ? 7.484 -0.527 -11.631 1.00 97.06 231 LEU A C 1
ATOM 1890 O O . LEU A 1 231 ? 8.305 -0.300 -10.740 1.00 97.06 231 LEU A O 1
ATOM 1894 N N . ALA A 1 232 ? 7.764 -1.184 -12.748 1.00 96.31 232 ALA A N 1
ATOM 1895 C CA . ALA A 1 232 ? 9.089 -1.630 -13.127 1.00 96.31 232 ALA A CA 1
ATOM 1896 C C . ALA A 1 232 ? 9.463 -1.077 -14.504 1.00 96.31 232 ALA A C 1
ATOM 1898 O O . ALA A 1 232 ? 8.602 -0.918 -15.371 1.00 96.31 232 ALA A O 1
ATOM 1899 N N . GLU A 1 233 ? 10.746 -0.808 -14.707 1.00 94.19 233 GLU A N 1
ATOM 1900 C CA . GLU A 1 233 ? 11.300 -0.442 -16.010 1.00 94.19 233 GLU A CA 1
ATOM 1901 C C . GLU A 1 233 ? 12.301 -1.485 -16.474 1.00 94.19 233 GLU A C 1
ATOM 1903 O O . GLU A 1 233 ? 13.141 -1.934 -15.696 1.00 94.19 233 GLU A O 1
ATOM 1908 N N . MET A 1 234 ? 12.201 -1.863 -17.745 1.00 91.38 234 MET A N 1
ATOM 1909 C CA . MET A 1 234 ? 13.147 -2.767 -18.377 1.00 91.38 234 MET A CA 1
ATOM 1910 C C . MET A 1 234 ? 14.533 -2.133 -18.422 1.00 91.38 234 MET A C 1
ATOM 1912 O O . MET A 1 234 ? 14.691 -0.955 -18.756 1.00 91.38 234 MET A O 1
ATOM 1916 N N . ASP A 1 235 ? 15.537 -2.940 -18.110 1.00 88.31 235 ASP A N 1
ATOM 1917 C CA . ASP A 1 235 ? 16.938 -2.573 -18.171 1.00 88.31 235 ASP A CA 1
ATOM 1918 C C . ASP A 1 235 ? 17.794 -3.774 -18.573 1.00 88.31 235 ASP A C 1
ATOM 1920 O O . ASP A 1 235 ? 17.508 -4.915 -18.208 1.00 88.31 235 ASP A O 1
ATOM 1924 N N . TYR A 1 236 ? 18.855 -3.513 -19.332 1.00 82.75 236 TYR A N 1
ATOM 1925 C CA . TYR A 1 236 ? 19.782 -4.548 -19.770 1.00 82.75 236 TYR A CA 1
ATOM 1926 C C . TYR A 1 236 ? 20.990 -4.585 -18.837 1.00 82.75 236 TYR A C 1
ATOM 1928 O O . TYR A 1 236 ? 21.799 -3.655 -18.817 1.00 82.75 236 TYR A O 1
ATOM 1936 N N . THR A 1 237 ? 21.129 -5.670 -18.077 1.00 77.75 237 THR A N 1
ATOM 1937 C CA . THR A 1 237 ? 22.266 -5.862 -17.170 1.00 77.75 237 THR A CA 1
ATOM 1938 C C . THR A 1 237 ? 23.318 -6.738 -17.836 1.00 77.75 237 THR A C 1
ATOM 1940 O O . THR A 1 237 ? 23.045 -7.888 -18.164 1.00 77.75 237 THR A O 1
ATOM 1943 N N . THR A 1 238 ? 24.535 -6.219 -18.021 1.00 76.94 238 THR A N 1
ATOM 1944 C CA . THR A 1 238 ? 25.664 -6.983 -18.571 1.00 76.94 238 THR A CA 1
ATOM 1945 C C . THR A 1 238 ? 26.406 -7.756 -17.481 1.00 76.94 238 THR A C 1
ATOM 1947 O O . THR A 1 238 ? 26.776 -7.199 -16.448 1.00 76.94 238 THR A O 1
ATOM 1950 N N . TYR A 1 239 ? 26.685 -9.039 -17.723 1.00 74.25 239 TYR A N 1
ATOM 1951 C CA . TYR A 1 239 ? 27.382 -9.923 -16.776 1.00 74.25 239 TYR A CA 1
ATOM 1952 C C . TYR A 1 239 ? 28.780 -10.357 -17.251 1.00 74.25 239 TYR A C 1
ATOM 1954 O O . TYR A 1 239 ? 29.402 -11.229 -16.642 1.00 74.25 239 TYR A O 1
ATOM 1962 N N . GLY A 1 240 ? 29.325 -9.737 -18.303 1.00 67.88 240 GLY A N 1
ATOM 1963 C CA . GLY A 1 240 ? 30.649 -10.079 -18.820 1.00 67.88 240 GLY A CA 1
ATOM 1964 C C . GLY A 1 240 ? 31.256 -9.042 -19.774 1.00 67.88 240 GLY A C 1
ATOM 1965 O O . GLY A 1 240 ? 30.571 -8.125 -20.227 1.00 67.88 240 GLY A O 1
ATOM 1966 N N . PRO A 1 241 ? 32.556 -9.182 -20.097 1.00 68.00 241 PRO A N 1
ATOM 1967 C CA . PRO A 1 241 ? 33.268 -8.276 -21.002 1.00 68.00 241 PRO A CA 1
ATOM 1968 C C . PRO A 1 241 ? 32.793 -8.374 -22.461 1.00 68.00 241 PRO A C 1
ATOM 1970 O O . PRO A 1 241 ? 33.027 -7.448 -23.233 1.00 68.00 241 PRO A O 1
ATOM 1973 N N . ASP A 1 242 ? 32.112 -9.465 -22.822 1.00 75.81 242 ASP A N 1
ATOM 1974 C CA . ASP A 1 242 ? 31.648 -9.751 -24.185 1.00 75.81 242 ASP A CA 1
ATOM 1975 C C . ASP A 1 242 ? 30.257 -9.159 -24.493 1.00 75.81 242 ASP A C 1
ATOM 1977 O O . ASP A 1 242 ? 29.700 -9.392 -25.564 1.00 75.81 242 ASP A O 1
ATOM 1981 N N . GLY A 1 243 ? 29.688 -8.374 -23.569 1.00 70.81 243 GLY A N 1
ATOM 1982 C CA . GLY A 1 243 ? 28.368 -7.754 -23.733 1.00 70.81 243 GLY A CA 1
ATOM 1983 C C . GLY A 1 243 ? 27.189 -8.705 -23.506 1.00 70.81 243 GLY A C 1
ATOM 1984 O O . GLY A 1 243 ? 26.044 -8.308 -23.723 1.00 70.81 243 GLY A O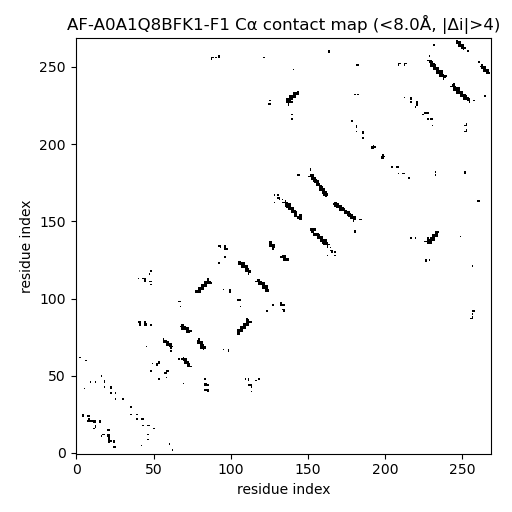 1
ATOM 1985 N N . GLU A 1 244 ? 27.456 -9.932 -23.048 1.00 77.25 244 GLU A N 1
ATOM 1986 C CA . GLU A 1 244 ? 26.436 -10.856 -22.550 1.00 77.25 244 GLU A CA 1
ATOM 1987 C C . GLU A 1 244 ? 25.696 -10.231 -21.363 1.00 77.25 244 GLU A C 1
ATOM 1989 O O . GLU A 1 244 ? 26.310 -9.627 -20.476 1.00 77.25 244 GLU A O 1
ATOM 1994 N N . GLY A 1 245 ? 24.376 -10.362 -21.361 1.00 73.00 245 GLY A N 1
ATOM 1995 C CA . GLY A 1 245 ? 23.504 -9.753 -20.375 1.00 73.00 245 GLY A CA 1
ATOM 1996 C C . GLY A 1 245 ? 22.060 -10.188 -20.553 1.00 73.00 245 GLY A C 1
ATOM 1997 O O . GLY A 1 245 ? 21.700 -10.754 -21.587 1.00 73.00 245 GLY A O 1
ATOM 1998 N N . ASP A 1 246 ? 21.253 -9.892 -19.543 1.00 80.00 246 ASP A N 1
ATOM 1999 C CA . ASP A 1 246 ? 19.833 -10.221 -19.515 1.00 80.00 246 ASP A CA 1
ATOM 2000 C C . ASP A 1 246 ? 18.994 -8.956 -19.333 1.00 80.00 246 ASP A C 1
ATOM 2002 O O . ASP A 1 246 ? 19.413 -7.971 -18.713 1.00 80.00 246 ASP A O 1
ATOM 2006 N N . TRP A 1 247 ? 17.795 -8.993 -19.907 1.00 82.12 247 TRP A N 1
ATOM 2007 C CA . TRP A 1 247 ? 16.782 -7.969 -19.710 1.00 82.12 247 TRP A CA 1
ATOM 2008 C C . TRP A 1 247 ? 16.020 -8.253 -18.420 1.00 82.12 247 TRP A C 1
ATOM 2010 O O . TRP A 1 247 ? 15.350 -9.276 -18.307 1.00 82.12 247 TRP A O 1
ATOM 2020 N N . ASN A 1 248 ? 16.089 -7.324 -17.473 1.00 88.00 248 ASN A N 1
ATOM 2021 C CA . ASN A 1 248 ? 15.405 -7.419 -16.191 1.00 88.00 248 ASN A CA 1
ATOM 2022 C C . ASN A 1 248 ? 14.513 -6.197 -15.977 1.00 88.00 248 ASN A C 1
ATOM 2024 O O . ASN A 1 248 ? 14.828 -5.096 -16.425 1.00 88.00 248 ASN A O 1
ATOM 2028 N N . GLY A 1 249 ? 13.406 -6.372 -15.261 1.00 91.00 249 GLY A N 1
ATOM 2029 C CA . GLY A 1 249 ? 12.606 -5.255 -14.777 1.00 91.00 249 GLY A CA 1
ATOM 2030 C C . GLY A 1 249 ? 13.141 -4.733 -13.455 1.00 91.00 249 GLY A C 1
ATOM 2031 O O . GLY A 1 249 ? 13.098 -5.444 -12.454 1.00 91.00 249 GLY A O 1
ATOM 2032 N N . ILE A 1 250 ? 13.577 -3.480 -13.421 1.00 93.25 250 ILE A N 1
ATOM 2033 C CA . ILE A 1 250 ? 13.975 -2.793 -12.194 1.00 93.25 250 ILE A CA 1
ATOM 2034 C C . ILE A 1 250 ? 12.732 -2.192 -11.549 1.00 93.25 250 ILE A C 1
ATOM 2036 O O . ILE A 1 250 ? 12.090 -1.315 -12.128 1.00 93.25 250 ILE A O 1
ATOM 2040 N N . LEU A 1 251 ? 12.382 -2.646 -10.347 1.00 94.69 251 LEU A N 1
ATOM 2041 C CA . LEU A 1 251 ? 11.255 -2.124 -9.584 1.00 94.69 251 LEU A CA 1
ATOM 2042 C C . LEU A 1 251 ? 11.581 -0.711 -9.079 1.00 94.69 251 LEU A C 1
ATOM 2044 O O . LEU A 1 251 ? 12.465 -0.507 -8.249 1.00 94.69 251 LEU A O 1
ATOM 2048 N N . LEU A 1 252 ? 10.841 0.278 -9.572 1.00 95.06 252 LEU A N 1
ATOM 2049 C CA . LEU A 1 252 ? 11.039 1.692 -9.236 1.00 95.06 252 LEU A CA 1
ATOM 2050 C C . LEU A 1 252 ? 10.095 2.162 -8.134 1.00 95.06 252 LEU A C 1
ATOM 2052 O O . LEU A 1 252 ? 10.399 3.085 -7.380 1.00 95.06 252 LEU A O 1
ATOM 2056 N N . TRP A 1 253 ? 8.929 1.529 -8.047 1.00 95.81 253 TRP A N 1
ATOM 2057 C CA . TRP A 1 253 ? 7.892 1.871 -7.088 1.00 95.81 253 TRP A CA 1
ATOM 2058 C C . TRP A 1 253 ? 7.052 0.645 -6.757 1.00 95.81 253 TRP A C 1
ATOM 2060 O O . TRP A 1 253 ? 6.779 -0.187 -7.624 1.00 95.81 253 TRP A O 1
ATOM 2070 N N . HIS A 1 254 ? 6.574 0.563 -5.517 1.00 93.75 254 HIS A N 1
ATOM 2071 C CA . HIS A 1 254 ? 5.593 -0.432 -5.107 1.00 93.75 254 HIS A CA 1
ATOM 2072 C C . HIS A 1 254 ? 4.546 0.164 -4.169 1.00 93.75 254 HIS A C 1
ATOM 2074 O O . HIS A 1 254 ? 4.790 1.108 -3.417 1.00 93.75 254 HIS A O 1
ATOM 2080 N N . HIS A 1 255 ? 3.360 -0.436 -4.176 1.00 91.06 255 HIS A N 1
ATOM 2081 C CA . HIS A 1 255 ? 2.277 -0.027 -3.295 1.00 91.06 255 HIS A CA 1
ATOM 2082 C C . HIS A 1 255 ? 2.703 -0.193 -1.815 1.00 91.06 255 HIS A C 1
ATOM 2084 O O . HIS A 1 255 ? 3.359 -1.186 -1.480 1.00 91.06 255 HIS A O 1
ATOM 2090 N N . PRO A 1 256 ? 2.304 0.700 -0.884 1.00 87.75 256 PRO A N 1
ATOM 2091 C CA . PRO A 1 256 ? 2.753 0.661 0.517 1.00 87.75 256 PRO A CA 1
ATOM 2092 C C . PRO A 1 256 ? 2.457 -0.639 1.277 1.00 87.75 256 PRO A C 1
ATOM 2094 O O . PRO A 1 256 ? 3.152 -0.968 2.231 1.00 87.75 256 PRO A O 1
ATOM 2097 N N . LEU A 1 257 ? 1.434 -1.385 0.858 1.00 87.44 257 LEU A N 1
ATOM 2098 C CA . LEU A 1 257 ? 1.091 -2.699 1.421 1.00 87.44 257 LEU A CA 1
ATOM 2099 C C . LEU A 1 257 ? 1.905 -3.875 0.853 1.00 87.44 257 LEU A C 1
ATOM 2101 O O . LEU A 1 257 ? 1.769 -4.994 1.340 1.00 87.44 257 LEU A O 1
ATOM 2105 N N . VAL A 1 258 ? 2.691 -3.656 -0.197 1.00 87.62 258 VAL A N 1
ATOM 2106 C CA . VAL A 1 258 ? 3.447 -4.705 -0.885 1.00 87.62 258 VAL A CA 1
ATOM 2107 C C . VAL A 1 258 ? 4.879 -4.700 -0.357 1.00 87.62 258 VAL A C 1
ATOM 2109 O O . VAL A 1 258 ? 5.487 -3.641 -0.187 1.00 87.62 258 VAL A O 1
ATOM 2112 N N . ARG A 1 259 ? 5.377 -5.891 -0.008 1.00 83.69 259 ARG A N 1
ATOM 2113 C CA . ARG A 1 259 ? 6.691 -6.105 0.636 1.00 83.69 259 ARG A CA 1
ATOM 2114 C C . ARG A 1 259 ? 7.434 -7.339 0.120 1.00 83.69 259 ARG A C 1
ATOM 2116 O O . ARG A 1 259 ? 8.558 -7.588 0.525 1.00 83.69 259 ARG A O 1
ATOM 2123 N N . ASN A 1 260 ? 6.778 -8.131 -0.715 1.00 85.19 260 ASN A N 1
ATOM 2124 C CA . ASN A 1 260 ? 7.246 -9.406 -1.247 1.00 85.19 260 ASN A CA 1
ATOM 2125 C C . ASN A 1 260 ? 7.592 -9.312 -2.742 1.00 85.19 260 ASN A C 1
ATOM 2127 O O . ASN A 1 260 ? 7.698 -10.340 -3.397 1.00 85.19 260 ASN A O 1
ATOM 2131 N N . LEU A 1 261 ? 7.737 -8.101 -3.286 1.00 87.81 261 LEU A N 1
ATOM 2132 C CA . LEU A 1 261 ? 8.319 -7.892 -4.609 1.00 87.81 261 LEU A CA 1
ATOM 2133 C C . LEU A 1 261 ? 9.813 -7.627 -4.446 1.00 87.81 261 LEU A C 1
ATOM 2135 O O . LEU A 1 261 ? 10.203 -6.871 -3.558 1.00 87.81 261 LEU A O 1
ATOM 2139 N N . ASN A 1 262 ? 10.618 -8.263 -5.291 1.00 86.38 262 ASN A N 1
ATOM 2140 C CA . ASN A 1 262 ? 12.055 -8.025 -5.348 1.00 86.38 262 ASN A CA 1
ATOM 2141 C C . ASN A 1 262 ? 12.352 -6.756 -6.153 1.00 86.38 262 ASN A C 1
ATOM 2143 O O . ASN A 1 262 ? 11.558 -6.366 -7.010 1.00 86.38 262 ASN A O 1
ATOM 2147 N N . ASP A 1 263 ? 13.517 -6.161 -5.900 1.00 86.12 263 ASP A N 1
ATOM 2148 C CA . ASP A 1 263 ? 13.998 -4.979 -6.628 1.00 86.12 263 ASP A CA 1
ATOM 2149 C C . ASP A 1 263 ? 14.244 -5.276 -8.117 1.00 86.12 263 ASP A C 1
ATOM 2151 O O . ASP A 1 263 ? 14.107 -4.393 -8.959 1.00 86.12 263 ASP A O 1
ATOM 2155 N N . GLU A 1 264 ? 14.560 -6.531 -8.441 1.00 87.06 264 GLU A N 1
ATOM 2156 C CA . GLU A 1 264 ? 14.710 -7.037 -9.802 1.00 87.06 264 GLU A CA 1
ATOM 2157 C C . GLU A 1 264 ? 13.649 -8.106 -10.074 1.00 87.06 264 GLU A C 1
ATOM 2159 O O . GLU A 1 264 ? 13.440 -9.034 -9.281 1.00 87.06 264 GLU A O 1
ATOM 2164 N N . LEU A 1 265 ? 12.969 -7.967 -11.207 1.00 84.38 265 LEU A N 1
ATOM 2165 C CA . LEU A 1 265 ? 11.949 -8.883 -11.684 1.00 84.38 265 LEU A CA 1
ATOM 2166 C C . LEU A 1 265 ? 12.425 -9.501 -12.993 1.00 84.38 265 LEU A C 1
ATOM 2168 O O . LEU A 1 265 ? 12.638 -8.791 -13.975 1.00 84.38 265 LEU A O 1
ATOM 2172 N N . ASP A 1 266 ? 12.555 -10.824 -12.998 1.00 77.31 266 ASP A N 1
ATOM 2173 C CA . ASP A 1 266 ? 12.834 -11.584 -14.211 1.00 77.31 266 ASP A CA 1
ATOM 2174 C C . ASP A 1 266 ? 11.669 -11.380 -15.193 1.00 77.31 266 ASP A C 1
ATOM 2176 O O . ASP A 1 266 ? 10.523 -11.758 -14.916 1.00 77.31 266 ASP A O 1
ATOM 2180 N N . TYR A 1 267 ? 11.958 -10.703 -16.303 1.00 68.00 267 TYR A N 1
ATOM 2181 C CA . TYR A 1 267 ? 11.027 -10.481 -17.403 1.00 68.00 267 TYR A CA 1
ATOM 2182 C C . TYR A 1 267 ? 11.411 -11.416 -18.552 1.00 68.00 267 TYR A C 1
ATOM 2184 O O . TYR A 1 267 ? 11.778 -10.996 -19.647 1.00 68.00 267 TYR A O 1
ATOM 2192 N N . SER A 1 268 ? 11.366 -12.716 -18.283 1.00 55.62 268 SER A N 1
ATOM 2193 C CA . SER A 1 268 ? 11.510 -13.747 -19.304 1.00 55.62 268 SER A CA 1
ATOM 2194 C C . SER A 1 268 ? 10.145 -14.050 -19.929 1.00 55.62 268 SER A C 1
ATOM 2196 O O . SER A 1 268 ? 9.257 -14.626 -19.297 1.00 55.62 268 SER A O 1
ATOM 2198 N N . ILE A 1 269 ? 9.973 -13.630 -21.187 1.00 44.78 269 ILE A N 1
ATOM 2199 C CA . ILE A 1 269 ? 8.890 -14.076 -22.081 1.00 44.78 269 ILE A CA 1
ATOM 2200 C C . ILE A 1 269 ? 9.364 -15.294 -22.87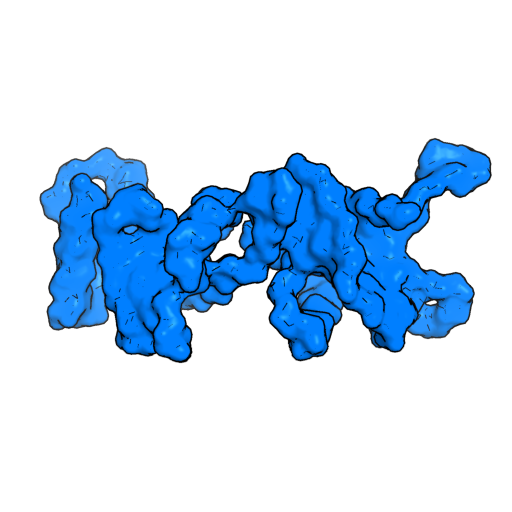2 1.00 44.78 269 ILE A C 1
ATOM 2202 O O . ILE A 1 269 ? 10.470 -15.222 -23.454 1.00 44.78 269 ILE A O 1
#

Sequence (269 aa):
MWQKIRYHAFSIYEKTKDIDAALSVLCKYEMPANTSRKFYVGLKAELIFYKGEGRRLSLDPSLDAGVKADFSGLQQGRPISIDVTTNTDYKNIDDYAGPTRKRGRLYLIADVDIKTEKYELFPLRFPLCPDCDKFSHYILFMDTPEMGSHYWASQSQAVVRHCPECWSFQELTNYAYIVDSPLHQLREIEGEQMEDETADPSFKRQPFLDKESTPIVQFFEKIDRRLLSGLAEMDYTTYGPDGEGDWNGILLWHHPLVRNLNDELDYSI

Radius of gyration: 22.83 Å; Cα contacts (8 Å, |Δi|>4): 446; chains: 1; bounding box: 57×43×66 Å

Mean predicted aligned error: 7.23 Å

Foldseek 3Di:
DLLVLLVQLVVQCVVPVDNVSSLCSLVVDDDDPVVSVVSSVQSSQVSLCCSVCCVVFVWDQDPDPPDQARTWGHDPNAIAGEHEEQDLVPDDLQVCLVVCVPPVHWYWYWHANSVVSDIDIDTSQFDQDPPPSGGWFFEKEFEFDDPPPPARWGQKIWTWTADLVPRDIGTDDIDGDTAHDLVVVLVVLVVLCVDPVRNDPPDDLLVSLCVRVVVVQVVCCVVVVGNGFFYWYWDWDADDPVRDTAIWTQTSDGDPNDDSDDRIHRPDD

Solvent-accessible surface area (backbone atoms only — not comparable to full-atom values): 15327 Å² total; per-residue (Å²): 112,67,68,59,55,51,51,52,23,52,57,40,24,74,74,68,76,35,67,69,70,16,57,54,55,58,79,78,52,95,62,59,69,72,60,46,52,54,49,50,54,51,52,50,35,47,50,51,49,41,72,75,38,26,78,82,28,55,52,42,79,48,85,53,92,89,49,95,28,50,29,34,30,38,56,96,86,40,55,31,34,33,27,68,37,73,57,67,89,82,53,64,62,60,77,46,32,64,59,38,72,76,65,76,38,51,40,32,40,34,40,26,44,78,88,79,68,45,71,50,79,47,72,64,67,62,47,66,30,92,88,77,58,38,56,19,33,36,30,38,38,31,42,56,46,58,90,87,55,94,62,55,29,13,52,40,35,36,38,27,43,38,19,73,88,78,66,49,74,42,85,76,47,77,48,75,52,84,40,72,34,60,68,59,55,48,52,51,52,58,54,41,48,74,36,89,89,63,44,57,92,82,69,52,70,67,68,49,35,51,64,57,44,48,62,55,52,55,52,50,30,68,76,70,72,48,69,63,36,30,36,24,38,41,43,78,49,66,79,51,96,85,68,47,60,48,63,30,24,41,49,62,42,63,36,89,77,61,82,72,74,62,62,64,38,87,62,84,128

Nearest PDB structures (foldseek):
  2cv8-assembly1_B  TM=6.179E-01  e=5.755E-03  Sulfurisphaera tokodaii
  3l4i-assembly2_B  TM=2.695E-01  e=9.888E-01  Cryptosporidium parvum Iowa II
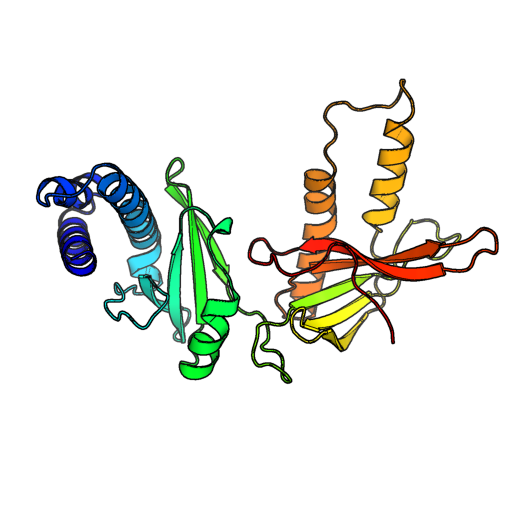  5trc-assembly1_A  TM=1.985E-01  e=5.234E-01  Saccharomyces cerevisiae S288C
  5oby-assembly1_A  TM=1.638E-01  e=5.234E-01  Mycoplasmoides genitalium G37
  6saz-assembly2_D  TM=2.151E-01  e=5.604E+00  Homo sapiens

pLDDT: mean 87.65, std 9.19, range [44.78, 97.12]